Protein AF-A0A960VC31-F1 (afdb_monomer_lite)

Structure (mmCIF, N/CA/C/O backbone):
data_AF-A0A960VC31-F1
#
_entry.id   AF-A0A960VC31-F1
#
loop_
_atom_site.group_PDB
_atom_site.id
_atom_site.type_symbol
_atom_site.label_atom_id
_atom_site.label_alt_id
_atom_site.label_comp_id
_atom_site.label_asym_id
_atom_site.label_entity_id
_atom_site.label_seq_id
_atom_site.pdbx_PDB_ins_code
_atom_site.Cartn_x
_atom_site.Cartn_y
_atom_site.Cartn_z
_atom_site.occupancy
_atom_site.B_iso_or_equiv
_atom_site.auth_seq_id
_atom_site.auth_comp_id
_atom_site.auth_asym_id
_atom_site.auth_atom_id
_atom_site.pdbx_PDB_model_num
ATOM 1 N N . MET A 1 1 ? 16.707 20.934 51.786 1.00 59.00 1 MET A N 1
ATOM 2 C CA . MET A 1 1 ? 17.724 19.991 51.258 1.00 59.00 1 MET A CA 1
ATOM 3 C C . MET A 1 1 ? 17.454 19.538 49.821 1.00 59.00 1 MET A C 1
ATOM 5 O O . MET A 1 1 ? 18.408 19.481 49.061 1.00 59.00 1 MET A O 1
ATOM 9 N N . PHE A 1 2 ? 16.202 19.302 49.407 1.00 57.94 2 PHE A N 1
ATOM 10 C CA . PHE A 1 2 ? 15.861 18.830 48.051 1.00 57.94 2 PHE A CA 1
ATOM 11 C C . PHE A 1 2 ? 16.338 19.724 46.888 1.00 57.94 2 PHE A C 1
ATOM 13 O O . PHE A 1 2 ? 16.853 19.214 45.899 1.00 57.94 2 PHE A O 1
ATOM 20 N N . TYR A 1 3 ? 16.276 21.052 47.024 1.00 59.53 3 TYR A N 1
ATOM 21 C CA . TYR A 1 3 ? 16.686 21.970 45.950 1.00 59.53 3 TYR A CA 1
ATOM 22 C C . TYR A 1 3 ? 18.188 21.931 45.615 1.00 59.53 3 TYR A C 1
ATOM 24 O O . TYR A 1 3 ? 18.562 22.156 44.468 1.00 59.53 3 TYR A O 1
ATOM 32 N N . LYS A 1 4 ? 19.059 21.574 46.572 1.00 58.88 4 LYS A N 1
ATOM 33 C CA . LYS A 1 4 ? 20.505 21.425 46.314 1.00 58.88 4 LYS A CA 1
ATOM 34 C C . LYS A 1 4 ? 20.844 20.142 45.545 1.00 58.88 4 LYS A C 1
ATOM 36 O O . LYS A 1 4 ? 21.873 20.102 44.877 1.00 58.88 4 LYS A O 1
ATOM 41 N N . LEU A 1 5 ? 19.996 19.114 45.626 1.00 62.75 5 LEU A N 1
ATOM 42 C CA . LEU A 1 5 ? 20.196 17.847 44.920 1.00 62.75 5 LEU A CA 1
ATOM 43 C C . LEU A 1 5 ? 19.795 17.974 43.441 1.00 62.75 5 LEU A C 1
ATOM 45 O O . LEU A 1 5 ? 20.534 17.548 42.560 1.00 62.75 5 LEU A O 1
ATOM 49 N N . VAL A 1 6 ? 18.667 18.640 43.172 1.00 71.38 6 VAL A N 1
ATOM 50 C CA . VAL A 1 6 ? 18.166 18.864 41.804 1.00 71.38 6 VAL A CA 1
ATOM 51 C C . VAL A 1 6 ? 19.077 19.820 41.027 1.00 71.38 6 VAL A C 1
ATOM 53 O O . VAL A 1 6 ? 19.365 19.580 39.858 1.00 71.38 6 VAL A O 1
ATOM 56 N N . PHE A 1 7 ? 19.606 20.858 41.684 1.00 71.56 7 PHE A N 1
ATOM 57 C CA . PHE A 1 7 ? 20.502 21.817 41.032 1.00 71.56 7 PHE A CA 1
ATOM 58 C C . PHE A 1 7 ? 21.858 21.199 40.646 1.00 71.56 7 PHE A C 1
ATOM 60 O O . PHE A 1 7 ? 22.368 21.468 39.563 1.00 71.56 7 PHE A O 1
ATOM 67 N N . ASN A 1 8 ? 22.413 20.307 41.479 1.00 64.81 8 ASN A N 1
ATOM 68 C CA . ASN A 1 8 ? 23.651 19.591 41.145 1.00 64.81 8 ASN A CA 1
ATOM 69 C C . ASN A 1 8 ? 23.452 18.538 40.043 1.00 64.81 8 ASN A C 1
ATOM 71 O O . ASN A 1 8 ? 24.352 18.337 39.231 1.00 64.81 8 ASN A O 1
ATOM 75 N N . LEU A 1 9 ? 22.274 17.907 39.959 1.00 64.12 9 LEU A N 1
ATOM 76 C CA . LEU A 1 9 ? 21.970 16.945 38.895 1.00 64.12 9 LEU A CA 1
ATOM 77 C C . LEU A 1 9 ? 21.882 17.624 37.515 1.00 64.12 9 LEU A C 1
ATOM 79 O O . LEU A 1 9 ? 22.383 17.089 36.530 1.00 64.12 9 LEU A O 1
ATOM 83 N N . ILE A 1 10 ? 21.305 18.829 37.451 1.00 69.62 10 ILE A N 1
ATOM 84 C CA . ILE A 1 10 ? 21.196 19.605 36.204 1.00 69.62 10 ILE A CA 1
ATOM 85 C C . ILE A 1 10 ? 22.576 20.091 35.730 1.00 69.62 10 ILE A C 1
ATOM 87 O O . ILE A 1 10 ? 22.853 20.075 34.532 1.00 69.62 10 ILE A O 1
ATOM 91 N N . LEU A 1 11 ? 23.476 20.451 36.651 1.00 61.44 11 LEU A N 1
ATOM 92 C CA . LEU A 1 11 ? 24.816 20.936 36.300 1.00 61.44 11 LEU A CA 1
ATOM 93 C C . LEU A 1 11 ? 25.722 19.832 35.719 1.00 61.44 11 LEU A C 1
ATOM 95 O O . LEU A 1 11 ? 26.528 20.103 34.832 1.00 61.44 11 LEU A O 1
ATOM 99 N N . ILE A 1 12 ? 25.545 18.579 36.157 1.00 63.97 12 ILE A N 1
ATOM 100 C CA . ILE A 1 12 ? 26.278 17.414 35.629 1.00 63.97 12 ILE A CA 1
ATOM 101 C C . ILE A 1 12 ? 25.831 17.079 34.196 1.00 63.97 12 ILE A C 1
ATOM 103 O O . ILE A 1 12 ? 26.665 16.747 33.356 1.00 63.97 12 ILE A O 1
ATOM 107 N N . ILE A 1 13 ? 24.541 17.226 33.875 1.00 62.19 13 ILE A N 1
ATOM 108 C CA . ILE A 1 13 ? 24.014 16.943 32.527 1.00 62.19 13 ILE A CA 1
ATOM 109 C C . ILE A 1 13 ? 24.538 17.957 31.497 1.00 62.19 13 ILE A C 1
ATOM 111 O O . ILE A 1 13 ? 24.849 17.582 30.367 1.00 62.19 13 ILE A O 1
ATOM 115 N N . ILE A 1 14 ? 24.706 19.225 31.889 1.00 61.62 14 ILE A N 1
ATOM 116 C CA . ILE A 1 14 ? 25.230 20.273 30.998 1.00 61.62 14 ILE A CA 1
ATOM 117 C C . ILE A 1 14 ? 26.728 20.064 30.709 1.00 61.62 14 ILE A C 1
ATOM 119 O O . ILE A 1 14 ? 27.177 20.332 29.596 1.00 61.62 14 ILE A O 1
ATOM 123 N N . PHE A 1 15 ? 27.497 19.518 31.659 1.00 52.47 15 PHE A N 1
ATOM 124 C CA . PHE A 1 15 ? 28.931 19.263 31.467 1.00 52.47 15 PHE A CA 1
ATOM 125 C C . PHE A 1 15 ? 29.230 18.058 30.555 1.00 52.47 15 PHE A C 1
ATOM 127 O O . PHE A 1 15 ? 30.271 18.031 29.904 1.00 52.47 15 PHE A O 1
ATOM 134 N N . PHE A 1 16 ? 28.319 17.084 30.448 1.00 49.34 16 PHE A N 1
ATOM 135 C CA . PHE A 1 16 ? 28.496 15.930 29.553 1.00 49.34 16 PHE A CA 1
ATOM 136 C C . PHE A 1 16 ? 28.174 16.228 28.079 1.00 49.34 16 PHE A C 1
ATOM 138 O O . PHE A 1 16 ? 28.641 15.506 27.200 1.00 49.34 16 PHE A O 1
ATOM 145 N N . PHE A 1 17 ? 27.427 17.296 27.779 1.00 47.72 17 PHE A N 1
ATOM 146 C CA . PHE A 1 17 ? 27.007 17.607 26.406 1.00 47.72 17 PHE A CA 1
ATOM 147 C C . PHE A 1 17 ? 28.029 18.412 25.583 1.00 47.72 17 PHE A C 1
ATOM 149 O O . PHE A 1 17 ? 27.858 18.550 24.375 1.00 47.72 17 PHE A O 1
ATOM 156 N N . SER A 1 18 ? 29.109 18.915 26.189 1.00 44.66 18 SER A N 1
ATOM 157 C CA . SER A 1 18 ? 30.114 19.734 25.491 1.00 44.66 18 SER A CA 1
ATOM 158 C C . SER A 1 18 ? 31.348 18.964 24.994 1.00 44.66 18 SER A C 1
ATOM 160 O O . SER A 1 18 ? 32.197 19.562 24.340 1.00 44.66 18 SER A O 1
ATOM 162 N N . SER A 1 19 ? 31.459 17.652 25.249 1.00 49.66 19 SER A N 1
ATOM 163 C CA . SER A 1 19 ? 32.660 16.855 24.909 1.00 49.66 19 SER A CA 1
ATOM 164 C C . SER A 1 19 ? 32.514 15.895 23.718 1.00 49.66 19 SER A C 1
ATOM 166 O O . SER A 1 19 ? 33.387 15.060 23.504 1.00 49.66 19 SER A O 1
ATOM 168 N N . PHE A 1 20 ? 31.464 16.013 22.901 1.00 46.00 20 PHE A N 1
ATOM 169 C CA . PHE A 1 20 ? 31.309 15.199 21.683 1.00 46.00 20 PHE A CA 1
ATOM 170 C C . PHE A 1 20 ? 31.250 16.070 20.423 1.00 46.00 20 PHE A C 1
ATOM 172 O O . PHE A 1 20 ? 30.290 16.055 19.661 1.00 46.00 20 PHE A O 1
ATOM 179 N N . CYS A 1 21 ? 32.295 16.868 20.210 1.00 41.53 21 CYS A N 1
ATOM 180 C CA . CYS A 1 21 ? 32.560 17.479 18.914 1.00 41.53 21 CYS A CA 1
ATOM 181 C C . CYS A 1 21 ? 34.048 17.330 18.600 1.00 41.53 21 CYS A C 1
ATOM 183 O O . CYS A 1 21 ? 34.874 18.170 18.952 1.00 41.53 21 CYS A O 1
ATOM 185 N N . SER A 1 22 ? 34.400 16.204 17.988 1.00 39.56 22 SER A N 1
ATOM 186 C CA . SER A 1 22 ? 35.627 16.065 17.214 1.00 39.56 22 SER A CA 1
ATOM 187 C C . SER A 1 22 ? 35.543 14.855 16.300 1.00 39.56 22 SER A C 1
ATOM 189 O O . SER A 1 22 ? 35.143 13.773 16.714 1.00 39.56 22 SER A O 1
ATOM 191 N N . SER A 1 23 ? 36.049 15.076 15.090 1.00 39.75 23 SER A N 1
ATOM 192 C CA . SER A 1 23 ? 36.513 14.074 14.137 1.00 39.75 23 SER A CA 1
ATOM 193 C C . SER A 1 23 ? 35.450 13.382 13.285 1.00 39.75 23 SER A C 1
ATOM 195 O O . SER A 1 23 ? 34.906 12.345 13.648 1.00 39.75 23 SER A O 1
ATOM 197 N N . MET A 1 24 ? 35.285 13.875 12.054 1.00 39.78 24 MET A N 1
ATOM 198 C CA . MET A 1 24 ? 35.437 12.956 10.930 1.00 39.78 24 MET A CA 1
ATOM 199 C C . MET A 1 24 ? 35.974 13.658 9.681 1.00 39.78 24 MET A C 1
ATOM 201 O O . MET A 1 24 ? 35.522 14.732 9.289 1.00 39.78 24 MET A O 1
ATOM 205 N N . GLN A 1 25 ? 37.018 13.037 9.141 1.00 45.44 25 GLN A N 1
ATOM 206 C CA . GLN A 1 25 ? 37.902 13.499 8.083 1.00 45.44 25 GLN A CA 1
ATOM 207 C C . GLN A 1 25 ? 37.258 13.420 6.694 1.00 45.44 25 GLN A C 1
ATOM 209 O O . GLN A 1 25 ? 36.388 12.597 6.423 1.00 45.44 25 GLN A O 1
ATOM 214 N N . LYS A 1 26 ? 37.763 14.289 5.818 1.00 46.41 26 LYS A N 1
ATOM 215 C CA . LYS A 1 26 ? 37.471 14.414 4.392 1.00 46.41 26 LYS A CA 1
ATOM 216 C C . LYS A 1 26 ? 38.622 13.760 3.609 1.00 46.41 26 LYS A C 1
ATOM 218 O O . LYS A 1 26 ? 39.752 14.208 3.761 1.00 46.41 26 LYS A O 1
ATOM 223 N N . THR A 1 27 ? 38.324 12.740 2.806 1.00 38.94 27 THR A N 1
ATOM 224 C CA . THR A 1 27 ? 39.184 12.044 1.814 1.00 38.94 27 THR A CA 1
ATOM 225 C C . THR A 1 27 ? 38.233 11.192 0.957 1.00 38.94 27 THR A C 1
ATOM 227 O O . THR A 1 27 ? 37.344 10.578 1.538 1.00 38.94 27 THR A O 1
ATOM 230 N N . ASN A 1 28 ? 38.286 11.050 -0.364 1.00 40.34 28 ASN A N 1
ATOM 231 C CA . ASN A 1 28 ? 39.182 11.490 -1.428 1.00 40.34 28 ASN A CA 1
ATOM 232 C C . ASN A 1 28 ? 38.357 11.546 -2.726 1.00 40.34 28 ASN A C 1
ATOM 234 O O . ASN A 1 28 ? 37.310 10.904 -2.832 1.00 40.34 28 ASN A O 1
ATOM 238 N N . GLU A 1 29 ? 38.852 12.335 -3.668 1.00 45.47 29 GLU A N 1
ATOM 239 C CA . GLU A 1 29 ? 38.363 12.503 -5.032 1.00 45.47 29 GLU A CA 1
ATOM 240 C C . GLU A 1 29 ? 38.708 11.300 -5.931 1.00 45.47 29 GLU A C 1
ATOM 242 O O . GLU A 1 29 ? 39.666 10.573 -5.668 1.00 45.47 29 GLU A O 1
ATOM 247 N N . ASP A 1 30 ? 37.879 11.147 -6.967 1.00 50.16 30 ASP A N 1
ATOM 248 C CA . ASP A 1 30 ? 38.172 10.728 -8.343 1.00 50.16 30 ASP A CA 1
ATOM 249 C C . ASP A 1 30 ? 39.058 9.506 -8.612 1.00 50.16 30 ASP A C 1
ATOM 251 O O . ASP A 1 30 ? 40.272 9.626 -8.668 1.00 50.16 30 ASP A O 1
ATOM 255 N N . GLU A 1 31 ? 38.431 8.394 -9.024 1.00 42.03 31 GLU A N 1
ATOM 256 C CA . GLU A 1 31 ? 38.929 7.588 -10.151 1.00 42.03 31 GLU A CA 1
ATOM 257 C C . GLU A 1 31 ? 37.753 7.010 -10.967 1.00 42.03 31 GLU A C 1
ATOM 259 O O . GLU A 1 31 ? 36.949 6.208 -10.487 1.00 42.03 31 GLU A O 1
ATOM 264 N N . LEU A 1 32 ? 37.645 7.450 -12.224 1.00 50.09 32 LEU A N 1
ATOM 265 C CA . LEU A 1 32 ? 36.808 6.848 -13.265 1.00 50.09 32 LEU A CA 1
ATOM 266 C C . LEU A 1 32 ? 37.508 5.591 -13.809 1.00 50.09 32 LEU A C 1
ATOM 268 O O . LEU A 1 32 ? 38.698 5.666 -14.119 1.00 50.09 32 LEU A O 1
ATOM 272 N N . PRO A 1 33 ? 36.808 4.459 -14.006 1.00 61.56 33 PRO A N 1
ATOM 273 C CA . PRO A 1 33 ? 37.407 3.308 -14.663 1.00 61.56 33 PRO A CA 1
ATOM 274 C C . PRO A 1 33 ? 37.579 3.546 -16.179 1.00 61.56 33 PRO A C 1
ATOM 276 O O . PRO A 1 33 ? 36.731 4.194 -16.805 1.00 61.56 33 PRO A O 1
ATOM 279 N N . PRO A 1 34 ? 38.654 3.006 -16.781 1.00 46.28 34 PRO A N 1
ATOM 280 C CA . PRO A 1 34 ? 38.971 3.177 -18.193 1.00 46.28 34 PRO A CA 1
ATOM 281 C C . PRO A 1 34 ? 37.975 2.450 -19.105 1.00 46.28 34 PRO A C 1
ATOM 283 O O . PRO A 1 34 ? 37.520 1.339 -18.832 1.00 46.28 34 PRO A O 1
ATOM 286 N N . SER A 1 35 ? 37.666 3.109 -20.220 1.00 44.41 35 SER A N 1
ATOM 287 C CA . SER A 1 35 ? 36.895 2.612 -21.356 1.00 44.41 35 SER A CA 1
ATOM 288 C C . SER A 1 35 ? 37.497 1.325 -21.924 1.00 44.41 35 SER A C 1
ATOM 290 O O . SER A 1 35 ? 38.626 1.336 -22.409 1.00 44.41 35 SER A O 1
ATOM 292 N N . ALA A 1 36 ? 36.724 0.240 -21.889 1.00 44.03 36 ALA A N 1
ATOM 293 C CA . ALA A 1 36 ? 37.055 -1.014 -22.548 1.00 44.03 36 ALA A CA 1
ATOM 294 C C . ALA A 1 36 ? 36.850 -0.899 -24.069 1.00 44.03 36 ALA A C 1
ATOM 296 O O . ALA A 1 36 ? 35.772 -0.529 -24.542 1.00 44.03 36 ALA A O 1
ATOM 297 N N . GLU A 1 37 ? 37.907 -1.219 -24.809 1.00 44.16 37 GLU A N 1
ATOM 298 C CA . GLU A 1 37 ? 37.930 -1.412 -26.256 1.00 44.16 37 GLU A CA 1
ATOM 299 C C . GLU A 1 37 ? 37.096 -2.650 -26.629 1.00 44.16 37 GLU A C 1
ATOM 301 O O . GLU A 1 37 ? 37.211 -3.701 -26.001 1.00 44.16 37 GLU A O 1
ATOM 306 N N . ILE A 1 38 ? 36.233 -2.523 -27.641 1.00 41.84 38 ILE A N 1
ATOM 307 C CA . ILE A 1 38 ? 35.503 -3.652 -28.230 1.00 41.84 38 ILE A CA 1
ATOM 308 C C . ILE A 1 38 ? 36.264 -4.079 -29.483 1.00 41.84 38 ILE A C 1
ATOM 310 O O . ILE A 1 38 ? 36.274 -3.369 -30.492 1.00 41.84 38 ILE A O 1
ATOM 314 N N . GLU A 1 39 ? 36.895 -5.246 -29.396 1.00 41.12 39 GLU A N 1
ATOM 315 C CA . GLU A 1 39 ? 37.458 -5.965 -30.531 1.00 41.12 39 GLU A CA 1
ATOM 316 C C . GLU A 1 39 ? 36.343 -6.436 -31.476 1.00 41.12 39 GLU A C 1
ATOM 318 O O . GLU A 1 39 ? 35.277 -6.900 -31.064 1.00 41.12 39 GLU A O 1
ATOM 323 N N . LYS A 1 40 ? 36.600 -6.273 -32.775 1.00 40.59 40 LYS A N 1
ATOM 324 C CA . LYS A 1 40 ? 35.792 -6.808 -33.868 1.00 40.59 40 LYS A CA 1
ATOM 325 C C . LYS A 1 40 ? 36.079 -8.300 -34.001 1.00 40.59 40 LYS A C 1
ATOM 327 O O . LYS A 1 40 ? 37.207 -8.657 -34.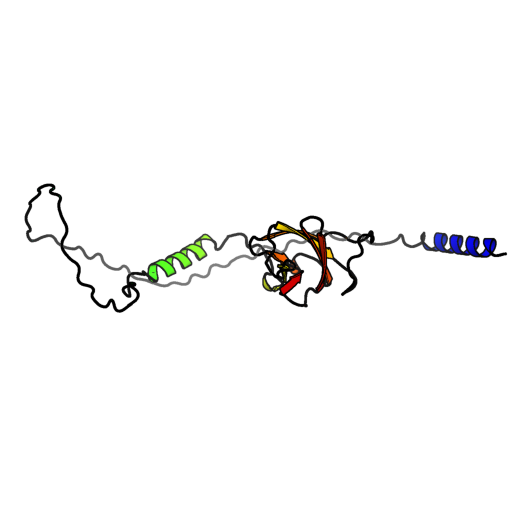325 1.00 40.59 40 LYS A O 1
ATOM 332 N N . GLU A 1 41 ? 35.050 -9.131 -33.898 1.00 40.62 41 GLU A N 1
ATOM 333 C CA . GLU A 1 41 ? 35.062 -10.450 -34.527 1.00 40.62 41 GLU A CA 1
ATOM 334 C C . GLU A 1 41 ? 34.020 -10.511 -35.644 1.00 40.62 41 GLU A C 1
ATOM 336 O O . GLU A 1 41 ? 32.829 -10.247 -35.461 1.00 40.62 41 GLU A O 1
ATOM 341 N N . GLU A 1 42 ? 34.528 -10.829 -36.830 1.00 36.81 42 GLU A N 1
ATOM 342 C CA . GLU A 1 42 ? 33.778 -11.184 -38.021 1.00 36.81 42 GLU A CA 1
ATOM 343 C C . GLU A 1 42 ? 33.300 -12.636 -37.900 1.00 36.81 42 GLU A C 1
ATOM 345 O O . GLU A 1 42 ? 34.078 -13.540 -37.604 1.00 36.81 42 GLU A O 1
ATOM 350 N N . GLY A 1 43 ? 32.018 -12.870 -38.173 1.00 31.05 43 GLY A N 1
ATOM 351 C CA . GLY A 1 43 ? 31.427 -14.203 -38.224 1.00 31.05 43 GLY A CA 1
ATOM 352 C C . GLY A 1 43 ? 30.378 -14.268 -39.324 1.00 31.05 43 GLY A C 1
ATOM 353 O O . GLY A 1 43 ? 29.264 -13.778 -39.169 1.00 31.05 43 GLY A O 1
ATOM 354 N N . ALA A 1 44 ? 30.777 -14.838 -40.457 1.00 36.28 44 ALA A N 1
ATOM 355 C CA . ALA A 1 44 ? 30.004 -14.978 -41.680 1.00 36.28 44 ALA A CA 1
ATOM 356 C C . ALA A 1 44 ? 28.846 -15.988 -41.569 1.00 36.28 44 ALA A C 1
ATOM 358 O O . ALA A 1 44 ? 29.012 -17.082 -41.038 1.00 36.28 44 ALA A O 1
ATOM 359 N N . SER A 1 45 ? 27.705 -15.643 -42.171 1.00 31.75 45 SER A N 1
ATOM 360 C CA . SER A 1 45 ? 26.710 -16.554 -42.765 1.00 31.75 45 SER A CA 1
ATOM 361 C C . SER A 1 45 ? 25.684 -15.654 -43.476 1.00 31.75 45 SER A C 1
ATOM 363 O O . SER A 1 45 ? 25.056 -14.825 -42.833 1.00 31.75 45 SER A O 1
ATOM 365 N N . GLY A 1 46 ? 25.546 -15.605 -44.800 1.00 31.83 46 GLY A N 1
ATOM 366 C CA . GLY A 1 46 ? 25.514 -16.724 -45.730 1.00 31.83 46 GLY A CA 1
ATOM 367 C C . GLY A 1 46 ? 24.061 -17.086 -46.047 1.00 31.83 46 GLY A C 1
ATOM 368 O O . GLY A 1 46 ? 23.645 -18.192 -45.730 1.00 31.83 46 GLY A O 1
ATOM 369 N N . ILE A 1 47 ? 23.278 -16.174 -46.643 1.00 37.50 47 ILE A N 1
ATOM 370 C CA . ILE A 1 47 ? 21.998 -16.530 -47.276 1.00 37.50 47 ILE A CA 1
ATOM 371 C C . ILE A 1 47 ? 21.933 -15.893 -48.663 1.00 37.50 47 ILE A C 1
ATOM 373 O O . ILE A 1 47 ? 21.980 -14.679 -48.833 1.00 37.50 47 ILE A O 1
ATOM 377 N N . SER A 1 48 ? 21.883 -16.809 -49.620 1.00 33.88 48 SER A N 1
ATOM 378 C CA . SER A 1 48 ? 21.822 -16.695 -51.066 1.00 33.88 48 SER A CA 1
ATOM 379 C C . SER A 1 48 ? 20.630 -15.899 -51.586 1.00 33.88 48 SER A C 1
ATOM 381 O O . SER A 1 48 ? 19.506 -16.051 -51.104 1.00 33.88 48 SER A O 1
ATOM 383 N N . ASP A 1 49 ? 20.901 -15.156 -52.655 1.00 34.47 49 ASP A N 1
ATOM 384 C CA . ASP A 1 49 ? 19.946 -14.466 -53.510 1.00 34.47 49 ASP A CA 1
ATOM 385 C C . ASP A 1 49 ? 18.870 -15.417 -54.060 1.00 34.47 49 ASP A C 1
ATOM 387 O O . ASP A 1 49 ? 19.134 -16.307 -54.870 1.00 34.47 49 ASP A O 1
ATOM 391 N N . GLY A 1 50 ? 17.635 -15.208 -53.606 1.00 33.22 50 GLY A N 1
ATOM 392 C CA . GLY A 1 50 ? 16.432 -15.860 -54.112 1.00 33.22 50 GLY A CA 1
ATOM 393 C C . GLY A 1 50 ? 15.827 -15.067 -55.265 1.00 33.22 50 GLY A C 1
ATOM 394 O O . GLY A 1 50 ? 15.000 -14.184 -55.063 1.00 33.22 50 GLY A O 1
ATOM 395 N N . GLU A 1 51 ? 16.313 -15.386 -56.457 1.00 31.03 51 GLU A N 1
ATOM 396 C CA . GLU A 1 51 ? 15.592 -15.533 -57.724 1.00 31.03 51 GLU A CA 1
ATOM 397 C C . GLU A 1 51 ? 14.205 -14.867 -57.862 1.00 31.03 51 GLU A C 1
ATOM 399 O O . GLU A 1 51 ? 13.179 -15.286 -57.325 1.00 31.03 51 GLU A O 1
ATOM 404 N N . SER A 1 52 ? 14.189 -13.845 -58.715 1.00 35.62 52 SER A N 1
ATOM 405 C CA . SER A 1 52 ? 13.021 -13.207 -59.308 1.00 35.62 52 SER A CA 1
ATOM 406 C C . SER A 1 52 ? 12.166 -14.191 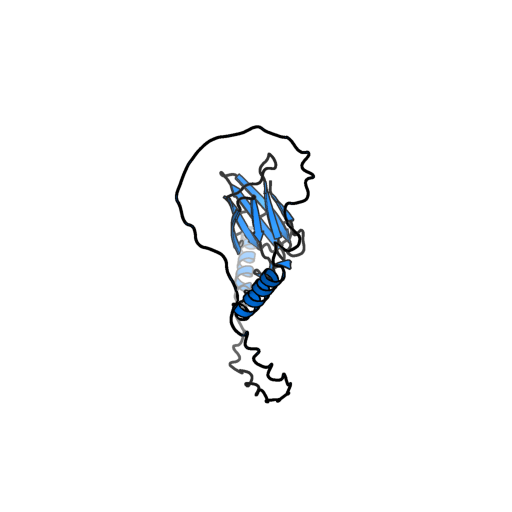-60.113 1.00 35.62 52 SER A C 1
ATOM 408 O O . SER A 1 52 ? 12.588 -14.646 -61.179 1.00 35.62 52 SER A O 1
ATOM 410 N N . ILE A 1 53 ? 10.923 -14.422 -59.684 1.00 35.31 53 ILE A N 1
ATOM 411 C CA . ILE A 1 53 ? 9.906 -15.086 -60.508 1.00 35.31 53 ILE A CA 1
ATOM 412 C C . ILE A 1 53 ? 8.865 -14.060 -60.955 1.00 35.31 53 ILE A C 1
ATOM 414 O O . ILE A 1 53 ? 8.093 -13.506 -60.177 1.00 35.31 53 ILE A O 1
ATOM 418 N N . ASN A 1 54 ? 8.896 -13.810 -62.256 1.00 35.44 54 ASN A N 1
ATOM 419 C CA . ASN A 1 54 ? 8.042 -12.926 -63.031 1.00 35.44 54 ASN A CA 1
ATOM 420 C C . ASN A 1 54 ? 6.715 -13.641 -63.378 1.00 35.44 54 ASN A C 1
ATOM 422 O O . ASN A 1 54 ? 6.769 -14.665 -64.067 1.00 35.44 54 ASN A O 1
ATOM 426 N N . PRO A 1 55 ? 5.521 -13.159 -62.978 1.00 37.50 55 PRO A N 1
ATOM 427 C CA . PRO A 1 55 ? 4.275 -13.750 -63.448 1.00 37.50 55 PRO A CA 1
ATOM 428 C C . PRO A 1 55 ? 3.857 -13.146 -64.798 1.00 37.50 55 PRO A C 1
ATOM 430 O O . PRO A 1 55 ? 3.467 -11.983 -64.917 1.00 37.50 55 PRO A O 1
ATOM 433 N N . LYS A 1 56 ? 3.919 -13.988 -65.836 1.00 32.03 56 LYS A N 1
ATOM 434 C CA . LYS A 1 56 ? 3.373 -13.738 -67.175 1.00 32.03 56 LYS A CA 1
ATOM 435 C C . LYS A 1 56 ? 1.859 -13.468 -67.147 1.00 32.03 56 LYS A C 1
ATOM 437 O O . LYS A 1 56 ? 1.074 -14.224 -66.590 1.00 32.03 56 LYS A O 1
ATOM 442 N N . LYS A 1 57 ? 1.509 -12.407 -67.876 1.00 31.73 57 LYS A N 1
ATOM 443 C CA . LYS A 1 57 ? 0.282 -12.079 -68.622 1.00 31.73 57 LYS A CA 1
ATOM 444 C C . LYS A 1 57 ? -0.785 -13.183 -68.835 1.00 31.73 57 LYS A C 1
ATOM 446 O O . LYS A 1 57 ? -0.530 -14.196 -69.473 1.00 31.73 57 LYS A O 1
ATOM 451 N N . SER A 1 58 ? -2.012 -12.799 -68.466 1.00 34.31 58 SER A N 1
ATOM 452 C CA . SER A 1 58 ? -3.254 -12.729 -69.271 1.00 34.31 58 SER A CA 1
ATOM 453 C C . SER A 1 58 ? -3.854 -13.963 -69.962 1.00 34.31 58 SER A C 1
ATOM 455 O O . SER A 1 58 ? -3.341 -14.447 -70.966 1.00 34.31 58 SER A O 1
ATOM 457 N N . SER A 1 59 ? -5.073 -14.294 -69.532 1.00 32.97 59 SER A N 1
ATOM 458 C CA . SER A 1 59 ? -6.323 -14.567 -70.289 1.00 32.97 59 SER A CA 1
ATOM 459 C C . SER A 1 59 ? -7.312 -15.139 -69.252 1.00 32.97 59 SER A C 1
ATOM 461 O O . SER A 1 59 ? -6.878 -15.789 -68.315 1.00 32.97 59 SER A O 1
ATOM 463 N N . GLU A 1 60 ? -8.622 -14.939 -69.206 1.00 32.16 60 GLU A N 1
ATOM 464 C CA . GLU A 1 60 ? -9.648 -14.274 -69.999 1.00 32.16 60 GLU A CA 1
ATOM 465 C C . GLU A 1 60 ? -10.833 -14.082 -69.007 1.00 32.16 60 GLU A C 1
ATOM 467 O O . GLU A 1 60 ? -11.146 -14.978 -68.229 1.00 32.16 60 GLU A O 1
ATOM 472 N N . LYS A 1 61 ? -11.456 -12.897 -68.970 1.00 31.62 61 LYS A N 1
ATOM 473 C CA . LYS A 1 61 ? -12.866 -12.661 -69.356 1.00 31.62 61 LYS A CA 1
ATOM 474 C C . LYS A 1 61 ? -13.938 -12.869 -68.264 1.00 31.62 61 LYS A C 1
ATOM 476 O O . LYS A 1 61 ? -14.392 -13.975 -68.011 1.00 31.62 61 LYS A O 1
ATOM 481 N N . LYS A 1 62 ? -14.427 -11.744 -67.729 1.00 32.66 62 LYS A N 1
ATOM 482 C CA . LYS A 1 62 ? -15.814 -11.443 -67.294 1.00 32.66 62 LYS A CA 1
ATOM 483 C C . LYS A 1 62 ? -15.849 -9.911 -67.162 1.00 32.66 62 LYS A C 1
ATOM 485 O O . LYS A 1 62 ? -15.079 -9.359 -66.395 1.00 32.66 62 LYS A O 1
ATOM 490 N N . GLY A 1 63 ? -16.490 -9.159 -68.051 1.00 30.38 63 GLY A N 1
ATOM 491 C CA . GLY A 1 63 ? -17.932 -9.163 -68.279 1.00 30.38 63 GLY A CA 1
ATOM 492 C C . GLY A 1 63 ? -18.529 -8.026 -67.445 1.00 30.38 63 GLY A C 1
ATOM 493 O O . GLY A 1 63 ? -18.885 -8.246 -66.296 1.00 30.38 63 GLY A O 1
ATOM 494 N N . TYR A 1 64 ? -18.543 -6.815 -68.008 1.00 34.78 64 TYR A N 1
ATOM 495 C CA . TYR A 1 64 ? -19.149 -5.610 -67.430 1.00 34.78 64 TYR A CA 1
ATOM 496 C C . TYR A 1 64 ? -20.665 -5.782 -67.266 1.00 34.78 64 TYR A C 1
ATOM 498 O O . TYR A 1 64 ? -21.326 -6.175 -68.229 1.00 34.78 64 TYR A O 1
ATOM 506 N N . LYS A 1 65 ? -21.217 -5.362 -66.121 1.00 36.38 65 LYS A N 1
ATOM 507 C CA . LYS A 1 65 ? -22.418 -4.514 -66.095 1.00 36.38 65 LYS A CA 1
ATOM 508 C C . LYS A 1 65 ? -22.585 -3.828 -64.736 1.00 36.38 65 LYS A C 1
ATOM 510 O O . LYS A 1 65 ? -22.664 -4.494 -63.709 1.00 36.38 65 LYS A O 1
ATOM 515 N N . SER A 1 66 ? -22.590 -2.500 -64.779 1.00 39.66 66 SER A N 1
ATOM 516 C CA . SER A 1 66 ? -23.241 -1.621 -63.813 1.00 39.66 66 SER A CA 1
ATOM 517 C C . SER A 1 66 ? -24.754 -1.850 -63.856 1.00 39.66 66 SER A C 1
ATOM 519 O O . SER A 1 66 ? -25.264 -2.314 -64.877 1.00 39.66 66 SER A O 1
ATOM 521 N N . ASP A 1 67 ? -25.451 -1.578 -62.757 1.00 36.41 67 ASP A N 1
ATOM 522 C CA . ASP A 1 67 ? -26.464 -0.516 -62.663 1.00 36.41 67 ASP A CA 1
ATOM 523 C C . ASP A 1 67 ? -27.041 -0.484 -61.231 1.00 36.41 67 ASP A C 1
ATOM 525 O O . ASP A 1 67 ? -26.862 -1.411 -60.440 1.00 36.41 67 ASP A O 1
ATOM 529 N N . GLU A 1 68 ? -27.613 0.668 -60.914 1.00 37.78 68 GLU A N 1
ATOM 530 C CA . GLU A 1 68 ? -27.909 1.267 -59.613 1.00 37.78 68 GLU A CA 1
ATOM 531 C C . GLU A 1 68 ? -29.077 0.636 -58.823 1.00 37.78 68 GLU A C 1
ATOM 533 O O . GLU A 1 68 ? -29.920 -0.075 -59.364 1.00 37.78 68 GLU A O 1
ATOM 538 N N . ASP A 1 69 ? -29.077 0.945 -57.520 1.00 43.56 69 ASP A N 1
ATOM 539 C CA . ASP A 1 69 ? -30.176 1.107 -56.552 1.00 43.56 69 ASP A CA 1
ATOM 540 C C . ASP A 1 69 ? -31.568 0.489 -56.805 1.00 43.56 69 ASP A C 1
ATOM 542 O O . ASP A 1 69 ? -32.310 0.885 -57.701 1.00 43.56 69 ASP A O 1
ATOM 546 N N . SER A 1 70 ? -32.023 -0.322 -55.837 1.00 38.97 70 SER A N 1
ATOM 547 C CA . SER A 1 70 ? -33.428 -0.333 -55.393 1.00 38.97 70 SER A CA 1
ATOM 548 C C . SER A 1 70 ? -33.586 -0.969 -54.003 1.00 38.97 70 SER A C 1
ATOM 550 O O . SER A 1 70 ? -33.208 -2.123 -53.789 1.00 38.97 70 SER A O 1
ATOM 552 N N . GLU A 1 71 ? -34.176 -0.220 -53.070 1.00 44.56 71 GLU A N 1
ATOM 553 C CA . GLU A 1 71 ? -34.669 -0.673 -51.763 1.00 44.56 71 GLU A CA 1
ATOM 554 C C . GLU A 1 71 ? -35.750 -1.769 -51.875 1.00 44.56 71 GLU A C 1
ATOM 556 O O . GLU A 1 71 ? -36.535 -1.771 -52.820 1.00 44.56 71 GLU A O 1
ATOM 561 N N . SER A 1 72 ? -35.858 -2.624 -50.842 1.00 38.66 72 SER A N 1
ATOM 562 C CA . SER A 1 72 ? -37.104 -2.901 -50.086 1.00 38.66 72 SER A CA 1
ATOM 563 C C . SER A 1 72 ? -37.262 -4.356 -49.595 1.00 38.66 72 SER A C 1
ATOM 565 O O . SER A 1 72 ? -37.290 -5.310 -50.365 1.00 38.66 72 SER A O 1
ATOM 567 N N . SER A 1 73 ? -37.549 -4.450 -48.288 1.00 40.09 73 SER A N 1
ATOM 568 C CA . SER A 1 73 ? -38.454 -5.386 -47.581 1.00 40.09 73 SER A CA 1
ATOM 569 C C . SER A 1 73 ? -38.117 -6.880 -47.386 1.00 40.09 73 SER A C 1
ATOM 571 O O . SER A 1 73 ? -38.300 -7.715 -48.261 1.00 40.09 73 SER A O 1
ATOM 573 N N . THR A 1 74 ? -37.769 -7.182 -46.127 1.00 42.44 74 THR A N 1
ATOM 574 C CA . THR A 1 74 ? -38.413 -8.123 -45.177 1.00 42.44 74 THR A CA 1
ATOM 575 C C . THR A 1 74 ? -38.940 -9.484 -45.664 1.00 42.44 74 THR A C 1
ATOM 577 O O . THR A 1 74 ? -39.962 -9.549 -46.336 1.00 42.44 74 THR A O 1
ATOM 580 N N . SER A 1 75 ? -38.390 -10.583 -45.121 1.00 39.03 75 SER A N 1
ATOM 581 C CA . SER A 1 75 ? -39.135 -11.844 -44.952 1.00 39.03 75 SER A CA 1
ATOM 582 C C . SER A 1 75 ? -38.568 -12.734 -43.837 1.00 39.03 75 SER A C 1
ATOM 584 O O . SER A 1 75 ? -37.433 -13.185 -43.921 1.00 39.03 75 SER A O 1
ATOM 586 N N . SER A 1 76 ? -39.421 -12.974 -42.832 1.00 40.81 76 SER A N 1
ATOM 587 C CA . SER A 1 76 ? -39.656 -14.218 -42.067 1.00 40.81 76 SER A CA 1
ATOM 588 C C . SER A 1 76 ? -38.486 -15.015 -41.474 1.00 40.81 76 SER A C 1
ATOM 590 O O . SER A 1 76 ? -37.609 -15.510 -42.171 1.00 40.81 76 SER A O 1
ATOM 592 N N . GLY A 1 77 ? -38.577 -15.231 -40.159 1.00 44.84 77 GLY A N 1
ATOM 593 C CA . GLY A 1 77 ? -37.605 -15.955 -39.357 1.00 44.84 77 GLY A CA 1
ATOM 594 C C . GLY A 1 77 ? -37.528 -17.460 -39.596 1.00 44.84 77 GLY A C 1
ATOM 595 O O . GLY A 1 77 ? -38.496 -18.112 -39.974 1.00 44.84 77 GLY A O 1
ATOM 596 N N . GLU A 1 78 ? -36.368 -17.995 -39.228 1.00 39.66 78 GLU A N 1
ATOM 597 C CA . GLU A 1 78 ? -36.166 -19.400 -38.906 1.00 39.66 78 GLU A CA 1
ATOM 598 C C . GLU A 1 78 ? -35.128 -19.461 -37.774 1.00 39.66 78 GLU A C 1
ATOM 600 O O . GLU A 1 78 ? -33.986 -19.021 -37.914 1.00 39.66 78 GLU A O 1
ATOM 605 N N . TYR A 1 79 ? -35.566 -19.902 -36.593 1.00 47.38 79 TYR A N 1
ATOM 606 C CA . TYR A 1 79 ? -34.734 -20.016 -35.397 1.00 47.38 79 TYR A CA 1
ATOM 607 C C . TYR A 1 79 ? -33.965 -21.338 -35.487 1.00 47.38 79 TYR A C 1
ATOM 609 O O . TYR A 1 79 ? -34.470 -22.391 -35.104 1.00 47.38 79 TYR A O 1
ATOM 617 N N . SER A 1 80 ? -32.760 -21.293 -36.051 1.00 54.56 80 SER A N 1
ATOM 618 C CA . SER A 1 80 ? -31.840 -22.435 -36.059 1.00 54.56 80 SER A CA 1
ATOM 619 C C . SER A 1 80 ? -31.117 -22.520 -34.705 1.00 54.56 80 SER A C 1
ATOM 621 O O . SER A 1 80 ? -30.773 -21.473 -34.143 1.00 54.56 80 SER A O 1
ATOM 623 N N . PRO A 1 81 ? -30.888 -23.718 -34.131 1.00 51.31 81 PRO A N 1
ATOM 624 C CA . PRO A 1 81 ? -30.183 -23.851 -32.868 1.00 51.31 81 PRO A CA 1
ATOM 625 C C . PRO A 1 81 ? -28.718 -23.506 -33.124 1.00 51.31 81 PRO A C 1
ATOM 627 O O . PRO A 1 81 ? -27.941 -24.315 -33.629 1.00 51.31 81 PRO A O 1
ATOM 630 N N . ASN A 1 82 ? -28.344 -22.267 -32.820 1.00 50.78 82 ASN A N 1
ATOM 631 C CA . ASN A 1 82 ? -26.968 -21.829 -32.953 1.00 50.78 82 ASN A CA 1
ATOM 632 C C . ASN A 1 82 ? -26.145 -22.553 -31.889 1.00 50.78 82 ASN A C 1
ATOM 634 O O . ASN A 1 82 ? -26.095 -22.142 -30.731 1.00 50.78 82 ASN A O 1
ATOM 638 N N . ASN A 1 83 ? -25.497 -23.644 -32.300 1.00 55.66 83 ASN A N 1
ATOM 639 C CA . ASN A 1 83 ? -24.296 -24.139 -31.653 1.00 55.66 83 ASN A CA 1
ATOM 640 C C . ASN A 1 83 ? -23.395 -22.928 -31.405 1.00 55.66 83 ASN A C 1
ATOM 642 O O . ASN A 1 83 ? -22.914 -22.308 -32.354 1.00 55.66 83 ASN A O 1
ATOM 646 N N . SER A 1 84 ? -23.185 -22.585 -30.138 1.00 57.91 84 SER A N 1
ATOM 647 C CA . SER A 1 84 ? -22.304 -21.505 -29.696 1.00 57.91 84 SER A CA 1
ATOM 648 C C . SER A 1 84 ? -20.834 -21.877 -29.924 1.00 57.91 84 SER A C 1
ATOM 650 O O . SER A 1 84 ? -20.020 -21.837 -29.004 1.00 57.91 84 SER A O 1
ATOM 652 N N . SER A 1 85 ? -20.469 -22.281 -31.143 1.00 58.78 85 SER A N 1
ATOM 653 C CA . SER A 1 85 ? -19.082 -22.245 -31.575 1.00 58.78 85 SER A CA 1
ATOM 654 C C . SER A 1 85 ? -18.692 -20.777 -31.575 1.00 58.78 85 SER A C 1
ATOM 656 O O . SER A 1 85 ? -19.270 -19.991 -32.327 1.00 58.78 85 SER A O 1
ATOM 658 N N . SER A 1 86 ? -17.766 -20.410 -30.688 1.00 64.38 86 SER A N 1
ATOM 659 C CA . SER A 1 86 ? -17.089 -19.116 -30.706 1.00 64.38 86 SER A CA 1
ATOM 660 C C . SER A 1 86 ? -16.874 -18.702 -32.163 1.00 64.38 86 SER A C 1
ATOM 662 O O . SER A 1 86 ? -16.221 -19.429 -32.908 1.00 64.38 86 SER A O 1
ATOM 664 N N . GLY A 1 87 ? -17.467 -17.583 -32.597 1.00 61.12 87 GLY A N 1
ATOM 665 C CA . GLY A 1 87 ? -17.422 -17.099 -33.988 1.00 61.12 87 GLY A CA 1
ATOM 666 C C . GLY A 1 87 ? -16.015 -16.737 -34.484 1.00 61.12 87 GLY A C 1
ATOM 667 O O . GLY A 1 87 ? -15.852 -16.127 -35.537 1.00 61.12 87 GLY A O 1
ATOM 668 N N . LEU A 1 88 ? -14.987 -17.103 -33.724 1.00 61.50 88 LEU A N 1
ATOM 669 C CA . LEU A 1 88 ? -13.591 -17.027 -34.084 1.00 61.50 88 LEU A CA 1
ATOM 670 C C . LEU A 1 88 ? -13.259 -18.235 -34.963 1.00 61.50 88 LEU A C 1
ATOM 672 O O . LEU A 1 88 ? -12.927 -19.319 -34.488 1.00 61.50 88 LEU A O 1
ATOM 676 N N . LYS A 1 89 ? -13.349 -18.034 -36.279 1.00 65.25 89 LYS A N 1
ATOM 677 C CA . LYS A 1 89 ? -12.719 -18.919 -37.264 1.00 65.25 89 LYS A CA 1
ATOM 678 C C . LYS A 1 89 ? -11.243 -19.064 -36.867 1.00 65.25 89 LYS A C 1
ATOM 680 O O . LYS A 1 89 ? -10.554 -18.050 -36.760 1.00 65.25 89 LYS A O 1
ATOM 685 N N . ALA A 1 90 ? -10.767 -20.285 -36.627 1.00 62.78 90 ALA A N 1
ATOM 686 C CA . ALA A 1 90 ? -9.347 -20.549 -36.396 1.00 62.78 90 ALA A CA 1
ATOM 687 C C . ALA A 1 90 ? -8.563 -20.026 -37.617 1.00 62.78 90 ALA A C 1
ATOM 689 O O . ALA A 1 90 ? -8.705 -20.565 -38.712 1.00 62.78 90 ALA A O 1
ATOM 690 N N . GLY A 1 91 ? -7.860 -18.900 -37.459 1.00 60.59 91 GLY A N 1
ATOM 691 C CA . GLY A 1 91 ? -7.224 -18.146 -38.550 1.00 60.59 91 GLY A CA 1
ATOM 692 C C . GLY A 1 91 ? -7.725 -16.708 -38.766 1.00 60.59 91 GLY A C 1
ATOM 693 O O . GLY A 1 91 ? -7.189 -16.021 -39.628 1.00 60.59 91 GLY A O 1
ATOM 694 N N . TYR A 1 92 ? -8.729 -16.222 -38.020 1.00 63.88 92 TYR A N 1
ATOM 695 C CA . TYR A 1 92 ? -9.129 -14.801 -38.048 1.00 63.88 92 TYR A CA 1
ATOM 696 C C . TYR A 1 92 ? -8.232 -13.916 -37.161 1.00 63.88 92 TYR A C 1
ATOM 698 O O . TYR A 1 92 ? -8.044 -12.735 -37.444 1.00 63.88 92 TYR A O 1
ATOM 706 N N . ALA A 1 93 ? -7.650 -14.492 -36.104 1.00 65.31 93 ALA A N 1
ATOM 707 C CA . ALA A 1 93 ? -6.533 -13.895 -35.385 1.00 65.31 93 ALA A CA 1
ATOM 708 C C . ALA A 1 93 ? -5.244 -14.291 -36.115 1.00 65.31 93 ALA A C 1
ATOM 710 O O . ALA A 1 93 ? -4.883 -15.464 -36.169 1.00 65.31 93 ALA A O 1
ATOM 711 N N . ASP A 1 94 ? -4.597 -13.319 -36.750 1.00 77.88 94 ASP A N 1
ATOM 712 C CA . ASP A 1 94 ? -3.262 -13.506 -37.306 1.00 77.88 94 ASP A CA 1
ATOM 713 C C . ASP A 1 94 ? -2.259 -13.490 -36.143 1.00 77.88 94 ASP A C 1
ATOM 715 O O . ASP A 1 94 ? -1.729 -12.443 -35.759 1.00 77.88 94 ASP A O 1
ATOM 719 N N . ASP A 1 95 ? -2.057 -14.656 -35.531 1.00 77.12 95 ASP A N 1
ATOM 720 C CA . ASP A 1 95 ? -1.157 -14.828 -34.387 1.00 77.12 95 ASP A CA 1
ATOM 721 C C . ASP A 1 95 ? 0.283 -14.410 -34.737 1.00 77.12 95 ASP A C 1
ATOM 723 O O . ASP A 1 95 ? 0.993 -13.849 -33.898 1.00 77.12 95 ASP A O 1
ATOM 727 N N . ASN A 1 96 ? 0.691 -14.574 -36.004 1.00 80.44 96 ASN A N 1
ATOM 728 C CA . ASN A 1 96 ? 1.992 -14.108 -36.487 1.00 80.44 96 ASN A CA 1
ATOM 729 C C . ASN A 1 96 ? 2.080 -12.584 -36.423 1.00 80.44 96 ASN A C 1
ATOM 731 O O . ASN A 1 96 ? 3.095 -12.029 -36.002 1.00 80.44 96 ASN A O 1
ATOM 735 N N . LYS A 1 97 ? 1.007 -11.881 -36.789 1.00 86.06 97 LYS A N 1
ATOM 736 C CA . LYS A 1 97 ? 0.943 -10.423 -36.677 1.00 86.06 97 LYS A CA 1
ATOM 737 C C . LYS A 1 97 ? 1.005 -9.957 -35.222 1.00 86.06 97 LYS A C 1
ATOM 739 O O . LYS A 1 97 ? 1.717 -8.994 -34.939 1.00 86.06 97 LYS A O 1
ATOM 744 N N . GLN A 1 98 ? 0.326 -10.633 -34.293 1.00 85.19 98 GLN A N 1
ATOM 745 C CA . GLN A 1 98 ? 0.410 -10.300 -32.864 1.00 85.19 98 GLN A CA 1
ATOM 746 C C . GLN A 1 98 ? 1.818 -10.536 -32.300 1.00 85.19 98 GLN A C 1
ATOM 748 O O . GLN A 1 98 ? 2.345 -9.676 -31.587 1.00 85.19 98 GLN A O 1
ATOM 753 N N . PHE A 1 99 ? 2.450 -11.653 -32.660 1.00 87.50 99 PHE A N 1
ATOM 754 C CA . PHE A 1 99 ? 3.835 -11.938 -32.289 1.00 87.50 99 PHE A CA 1
ATOM 755 C C . PHE A 1 99 ? 4.799 -10.882 -32.849 1.00 87.50 99 PHE A C 1
ATOM 757 O O . PHE A 1 99 ? 5.604 -10.320 -32.107 1.00 87.50 99 PHE A O 1
ATOM 764 N N . ASN A 1 100 ? 4.653 -10.519 -34.125 1.00 90.31 100 ASN A N 1
ATOM 765 C CA . ASN A 1 100 ? 5.470 -9.482 -34.755 1.00 90.31 100 ASN A CA 1
ATOM 766 C C . ASN A 1 100 ? 5.270 -8.105 -34.103 1.00 90.31 100 ASN A C 1
ATOM 768 O O . ASN A 1 100 ? 6.235 -7.359 -33.941 1.00 90.31 100 ASN A O 1
ATOM 772 N N . TYR A 1 101 ? 4.053 -7.762 -33.662 1.00 92.94 101 TYR A N 1
ATOM 773 C CA . TYR A 1 101 ? 3.833 -6.543 -32.876 1.00 92.94 101 TYR A CA 1
ATOM 774 C C . TYR A 1 101 ? 4.603 -6.551 -31.558 1.00 92.94 101 TYR A C 1
ATOM 776 O O . TYR A 1 101 ? 5.163 -5.521 -31.180 1.00 92.94 101 TYR A O 1
ATOM 784 N N . PHE A 1 102 ? 4.658 -7.693 -30.874 1.00 90.31 102 PHE A N 1
ATOM 785 C CA . PHE A 1 102 ? 5.430 -7.827 -29.645 1.00 90.31 102 PHE A CA 1
ATOM 786 C C . PHE A 1 102 ? 6.936 -7.679 -29.896 1.00 90.31 102 PHE A C 1
ATOM 788 O O . PHE A 1 102 ? 7.586 -6.898 -29.203 1.00 90.31 102 PHE A O 1
ATOM 795 N N . ILE A 1 103 ? 7.485 -8.342 -30.919 1.00 95.38 103 ILE A N 1
ATOM 796 C CA . ILE A 1 103 ? 8.907 -8.206 -31.278 1.00 95.38 103 ILE A CA 1
ATOM 797 C C . ILE A 1 103 ? 9.253 -6.754 -31.630 1.00 95.38 103 ILE A C 1
ATOM 799 O O . ILE A 1 103 ? 10.207 -6.202 -31.081 1.00 95.38 103 ILE A O 1
ATOM 803 N N . ASN A 1 104 ? 8.429 -6.095 -32.449 1.00 95.25 104 ASN A N 1
ATOM 804 C CA . ASN A 1 104 ? 8.620 -4.686 -32.801 1.00 95.25 104 ASN A CA 1
ATOM 805 C C . ASN A 1 104 ? 8.539 -3.764 -31.577 1.00 95.25 104 ASN A C 1
ATOM 807 O O . ASN A 1 104 ? 9.268 -2.777 -31.490 1.00 95.25 104 ASN A O 1
ATOM 811 N N . PHE A 1 105 ? 7.656 -4.066 -30.620 1.00 94.06 105 PHE A N 1
ATOM 812 C CA . PHE A 1 105 ? 7.590 -3.344 -29.353 1.00 94.06 105 PHE A CA 1
ATOM 813 C C . PHE A 1 105 ? 8.894 -3.506 -28.562 1.00 94.06 105 PHE A C 1
ATOM 815 O O . PHE A 1 105 ? 9.478 -2.503 -28.150 1.00 94.06 105 PHE A O 1
ATOM 822 N N . LEU A 1 106 ? 9.382 -4.738 -28.388 1.00 93.56 106 LEU A N 1
ATOM 823 C CA . LEU A 1 106 ? 10.639 -4.987 -27.682 1.00 93.56 106 LEU A CA 1
ATOM 824 C C . LEU A 1 106 ? 11.808 -4.254 -28.344 1.00 93.56 106 LEU A C 1
ATOM 826 O O . LEU A 1 106 ? 12.584 -3.596 -27.655 1.00 93.56 106 LEU A O 1
ATOM 830 N N . GLU A 1 107 ? 11.906 -4.304 -29.672 1.00 93.75 107 GLU A N 1
ATOM 831 C CA . GLU A 1 107 ? 12.960 -3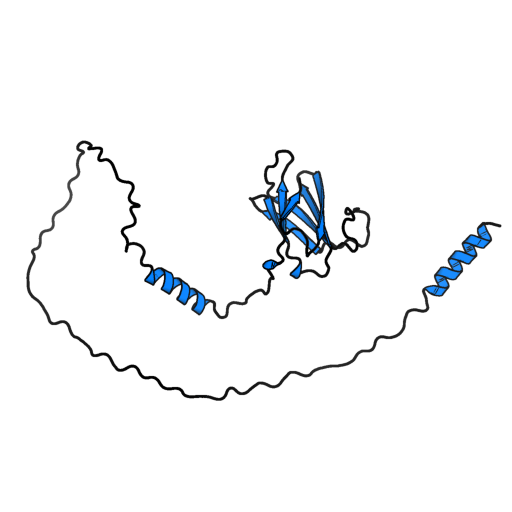.608 -30.405 1.00 93.75 107 GLU A CA 1
ATOM 832 C C . GLU A 1 107 ? 12.869 -2.087 -30.240 1.00 93.75 107 GLU A C 1
ATOM 834 O O . GLU A 1 107 ? 13.873 -1.433 -29.943 1.00 93.75 107 GLU A O 1
ATOM 839 N N . LYS A 1 108 ? 11.665 -1.523 -30.385 1.00 95.00 108 LYS A N 1
ATOM 840 C CA . LYS A 1 108 ? 11.421 -0.081 -30.270 1.00 95.00 108 LYS A CA 1
ATOM 841 C C . LYS A 1 108 ? 11.761 0.462 -28.882 1.00 95.00 108 LYS A C 1
ATOM 843 O O . LYS A 1 108 ? 12.224 1.596 -28.771 1.00 95.00 108 LYS A O 1
ATOM 848 N N . TYR A 1 109 ? 11.525 -0.323 -27.834 1.00 92.25 109 TYR A N 1
ATOM 849 C CA . TYR A 1 109 ? 11.682 0.116 -26.446 1.00 92.25 109 TYR A CA 1
ATOM 850 C C . TYR A 1 109 ? 12.905 -0.478 -25.736 1.00 92.25 109 TYR A C 1
ATOM 852 O O . TYR A 1 109 ? 13.067 -0.241 -24.542 1.00 92.25 109 TYR A O 1
ATOM 860 N N . LYS A 1 110 ? 13.818 -1.158 -26.445 1.00 89.31 110 LYS A N 1
ATOM 861 C CA . LYS A 1 110 ? 15.034 -1.749 -25.846 1.00 89.31 110 LYS A CA 1
ATOM 862 C C . LYS A 1 110 ? 15.961 -0.745 -25.147 1.00 89.31 110 LYS A C 1
ATOM 864 O O . LYS A 1 110 ? 16.739 -1.133 -24.286 1.00 89.31 110 LYS A O 1
ATOM 869 N N . PHE A 1 111 ? 15.873 0.538 -25.505 1.00 91.38 111 PHE A N 1
ATOM 870 C CA . PHE A 1 111 ? 16.634 1.635 -24.889 1.00 91.38 111 PHE A CA 1
ATOM 871 C C . PHE A 1 111 ? 15.777 2.540 -23.994 1.00 91.38 111 PHE A C 1
ATOM 873 O O . PHE A 1 111 ? 16.229 3.608 -23.577 1.00 91.38 111 PHE A O 1
ATOM 880 N N . ALA A 1 112 ? 14.522 2.165 -23.727 1.00 87.94 112 ALA A N 1
ATOM 881 C CA . ALA A 1 112 ? 13.679 2.932 -22.827 1.00 87.94 112 ALA A CA 1
ATOM 882 C C . ALA A 1 112 ? 14.312 2.953 -21.430 1.00 87.94 112 ALA A C 1
ATOM 884 O O . ALA A 1 112 ? 14.802 1.942 -20.930 1.00 87.94 112 ALA A O 1
ATOM 885 N N . LYS A 1 113 ? 14.298 4.120 -20.781 1.00 85.88 113 LYS A N 1
ATOM 886 C CA . LYS A 1 113 ? 14.795 4.249 -19.412 1.00 85.88 113 LYS A CA 1
ATOM 887 C C . LYS A 1 113 ? 13.924 3.398 -18.486 1.00 85.88 113 LYS A C 1
ATOM 889 O O . LYS A 1 113 ? 12.791 3.766 -18.185 1.00 85.88 113 LYS A O 1
ATOM 894 N N . HIS A 1 114 ? 14.467 2.282 -18.015 1.00 80.25 114 HIS A N 1
ATOM 895 C CA . HIS A 1 114 ? 13.835 1.480 -16.979 1.00 80.25 114 HIS A CA 1
ATOM 896 C C . HIS A 1 114 ? 14.008 2.179 -15.630 1.00 80.25 114 HIS A C 1
ATOM 898 O O . HIS A 1 114 ? 15.123 2.521 -15.235 1.00 80.25 114 HIS A O 1
ATOM 904 N N . LEU A 1 115 ? 12.903 2.407 -14.921 1.00 78.25 115 LEU A N 1
ATOM 905 C CA . LEU A 1 115 ? 12.965 2.789 -13.515 1.00 78.25 115 LEU A CA 1
ATOM 906 C C . LEU A 1 115 ? 13.211 1.511 -12.704 1.00 78.25 115 LEU A C 1
ATOM 908 O O . LEU A 1 115 ? 12.403 0.584 -12.812 1.00 78.25 115 LEU A O 1
ATOM 912 N N . PRO A 1 116 ? 14.299 1.420 -11.920 1.00 78.31 116 PRO A N 1
ATOM 913 C CA . PRO A 1 116 ? 14.594 0.246 -11.108 1.00 78.31 116 PRO A CA 1
ATOM 914 C C . PRO A 1 116 ? 13.701 0.234 -9.858 1.00 78.31 116 PRO A C 1
ATOM 916 O O . PRO A 1 116 ? 14.175 0.372 -8.735 1.00 78.31 116 PRO A O 1
ATOM 919 N N . LEU A 1 117 ? 12.389 0.098 -10.052 1.00 85.25 117 LEU A N 1
ATOM 920 C CA . LEU A 1 117 ? 11.442 -0.084 -8.961 1.00 85.25 117 LEU A CA 1
ATOM 921 C C . LEU A 1 117 ? 11.297 -1.577 -8.676 1.00 85.25 117 LEU A C 1
ATOM 923 O O . LEU A 1 117 ? 10.862 -2.347 -9.535 1.00 85.25 117 LEU A O 1
ATOM 927 N N . ASN A 1 118 ? 11.642 -1.998 -7.459 1.00 88.81 118 ASN A N 1
ATOM 928 C CA . ASN A 1 118 ? 11.485 -3.389 -7.055 1.00 88.81 118 ASN A CA 1
ATOM 929 C C . ASN A 1 118 ? 10.013 -3.691 -6.737 1.00 88.81 118 ASN A C 1
ATOM 931 O O . ASN A 1 118 ? 9.564 -3.646 -5.590 1.00 88.81 118 ASN A O 1
ATOM 935 N N . VAL A 1 119 ? 9.253 -4.034 -7.776 1.00 90.56 119 VAL A N 1
ATOM 936 C CA . VAL A 1 119 ? 7.823 -4.355 -7.663 1.00 90.56 119 VAL A CA 1
ATOM 937 C C . VAL A 1 119 ? 7.537 -5.591 -6.804 1.00 90.56 119 VAL A C 1
ATOM 939 O O . VAL A 1 119 ? 6.414 -5.744 -6.322 1.00 90.56 119 VAL A O 1
ATOM 942 N N . SER A 1 120 ? 8.535 -6.446 -6.563 1.00 91.44 120 SER A N 1
ATOM 943 C CA . SER A 1 120 ? 8.405 -7.633 -5.711 1.00 91.44 120 SER A CA 1
ATOM 944 C C . SER A 1 120 ? 8.215 -7.278 -4.235 1.00 91.44 120 SER A C 1
ATOM 946 O O . SER A 1 120 ? 7.645 -8.065 -3.481 1.00 91.44 120 SER A O 1
ATOM 948 N N . GLU A 1 121 ? 8.657 -6.092 -3.808 1.00 94.00 121 GLU A N 1
ATOM 949 C CA . GLU A 1 121 ? 8.481 -5.630 -2.427 1.00 94.00 121 GLU A CA 1
ATOM 950 C C . GLU A 1 121 ? 7.160 -4.895 -2.183 1.00 94.00 121 GLU A C 1
ATOM 952 O O . GLU A 1 121 ? 6.861 -4.549 -1.038 1.00 94.00 121 GLU A O 1
ATOM 957 N N . ARG A 1 122 ? 6.352 -4.690 -3.227 1.00 96.25 122 ARG A N 1
ATOM 958 C CA . ARG A 1 122 ? 5.100 -3.936 -3.166 1.00 96.25 122 ARG A CA 1
ATOM 959 C C . ARG A 1 122 ? 4.177 -4.435 -2.055 1.00 96.25 122 ARG A C 1
ATOM 961 O O . ARG A 1 122 ? 3.865 -5.624 -1.962 1.00 96.25 122 ARG A O 1
ATOM 968 N N . ILE A 1 123 ? 3.690 -3.493 -1.261 1.00 97.62 123 ILE A N 1
ATOM 969 C CA . ILE A 1 123 ? 2.664 -3.695 -0.244 1.00 97.62 123 ILE A CA 1
ATOM 970 C C . ILE A 1 123 ? 1.393 -2.993 -0.721 1.00 97.62 123 ILE A C 1
ATOM 972 O O . ILE A 1 123 ? 1.413 -1.815 -1.068 1.00 97.62 123 ILE A O 1
ATOM 976 N N . ILE A 1 124 ? 0.290 -3.734 -0.756 1.00 98.12 124 ILE A N 1
ATOM 977 C CA . ILE A 1 124 ? -1.033 -3.250 -1.141 1.00 98.12 124 ILE A CA 1
ATOM 978 C C . ILE A 1 124 ? -1.808 -2.940 0.135 1.00 98.12 124 ILE A C 1
ATOM 980 O O . ILE A 1 124 ? -2.079 -3.838 0.934 1.00 98.12 124 ILE A O 1
ATOM 984 N N . ILE A 1 125 ? -2.180 -1.679 0.315 1.00 98.19 125 ILE A N 1
ATOM 985 C CA . ILE A 1 125 ? -3.032 -1.229 1.413 1.00 98.19 125 ILE A CA 1
ATOM 986 C C . ILE A 1 125 ? -4.460 -1.129 0.879 1.00 98.19 125 ILE A C 1
ATOM 988 O O . ILE A 1 125 ? -4.770 -0.273 0.055 1.00 98.19 125 ILE A O 1
ATOM 992 N N . ASN A 1 126 ? -5.322 -2.025 1.340 1.00 98.19 126 ASN A N 1
ATOM 993 C CA . ASN A 1 126 ? -6.735 -2.092 1.006 1.00 98.19 126 ASN A CA 1
ATOM 994 C C . ASN A 1 126 ? -7.547 -1.314 2.032 1.00 98.19 126 ASN A C 1
ATOM 996 O O . ASN A 1 126 ? -7.675 -1.736 3.184 1.00 98.19 126 ASN A O 1
ATOM 1000 N N . VAL A 1 127 ? -8.127 -0.197 1.606 1.00 97.94 127 VAL A N 1
ATOM 1001 C CA . VAL A 1 127 ? -8.934 0.651 2.479 1.00 97.94 127 VAL A CA 1
ATOM 1002 C C . VAL A 1 127 ? -10.405 0.335 2.270 1.00 97.94 127 VAL A C 1
ATOM 1004 O O . VAL A 1 127 ? -10.931 0.467 1.163 1.00 97.94 127 VAL A O 1
ATOM 1007 N N . LYS A 1 128 ? -11.080 -0.062 3.345 1.00 96.81 128 LYS A N 1
ATOM 1008 C CA . LYS A 1 128 ? -12.501 -0.399 3.365 1.00 96.81 128 LYS A CA 1
ATOM 1009 C C . LYS A 1 128 ? -13.250 0.485 4.358 1.00 96.81 128 LYS A C 1
ATOM 1011 O O . LYS A 1 128 ? -12.665 1.035 5.282 1.00 96.81 128 LYS A O 1
ATOM 1016 N N . ASP A 1 129 ? -14.553 0.626 4.167 1.00 94.62 129 ASP A N 1
ATOM 1017 C CA . ASP A 1 129 ? -15.444 1.219 5.160 1.00 94.62 129 ASP A CA 1
ATOM 1018 C C . ASP A 1 129 ? -15.955 0.173 6.168 1.00 94.62 129 ASP A C 1
ATOM 1020 O O . ASP A 1 129 ? -15.646 -1.024 6.100 1.00 94.62 129 ASP A O 1
ATOM 1024 N N . SER A 1 130 ? -16.808 0.619 7.093 1.00 93.00 130 SER A N 1
ATOM 1025 C CA . SER A 1 130 ? -17.493 -0.254 8.052 1.00 93.00 130 SER A CA 1
ATOM 1026 C C . SER A 1 130 ? -18.407 -1.295 7.392 1.00 93.00 130 SER A C 1
ATOM 1028 O O . SER A 1 130 ? -18.694 -2.323 7.998 1.00 93.00 130 SER A O 1
ATOM 1030 N N . SER A 1 131 ? -18.847 -1.051 6.156 1.00 95.06 131 SER A N 1
ATOM 1031 C CA . SER A 1 131 ? -19.665 -1.963 5.346 1.00 95.06 131 SER A CA 1
ATOM 1032 C C . SER A 1 131 ? -18.813 -2.902 4.481 1.00 95.06 131 SER A C 1
ATOM 1034 O O . SER A 1 131 ? -19.354 -3.587 3.612 1.00 95.06 131 SER A O 1
ATOM 1036 N N . LYS A 1 132 ? -17.487 -2.927 4.690 1.00 95.50 132 LYS A N 1
ATOM 1037 C CA . LYS A 1 132 ? -16.499 -3.706 3.926 1.00 95.50 132 LYS A CA 1
ATOM 1038 C C . LYS A 1 132 ? -16.414 -3.346 2.437 1.00 95.50 132 LYS A C 1
ATOM 1040 O O . LYS A 1 132 ? -15.878 -4.129 1.653 1.00 95.50 132 LYS A O 1
ATOM 1045 N N . LYS A 1 133 ? -16.873 -2.155 2.046 1.00 96.19 133 LYS A N 1
ATOM 1046 C CA . LYS A 1 133 ? -16.712 -1.618 0.689 1.00 96.19 133 LYS A CA 1
ATOM 1047 C C . LYS A 1 133 ? -15.404 -0.856 0.568 1.00 96.19 133 LYS A C 1
ATOM 1049 O O . LYS A 1 133 ? -15.029 -0.128 1.481 1.00 96.19 133 LYS A O 1
ATOM 1054 N N . PHE A 1 134 ? -14.741 -0.990 -0.572 1.00 97.25 134 PHE A N 1
ATOM 1055 C CA . PHE A 1 134 ? -13.507 -0.270 -0.856 1.00 97.25 134 PHE A CA 1
ATOM 1056 C C . PHE A 1 134 ? -13.718 1.247 -0.940 1.00 97.25 134 PHE A C 1
ATOM 1058 O O . PHE A 1 134 ? -14.727 1.727 -1.463 1.00 97.25 134 PHE A O 1
ATOM 1065 N N . LEU A 1 135 ? -12.754 2.007 -0.417 1.00 96.81 135 LEU A N 1
ATOM 1066 C CA . LEU A 1 135 ? -12.806 3.464 -0.342 1.00 96.81 135 LEU A CA 1
ATOM 1067 C C . LEU A 1 135 ? -11.764 4.105 -1.259 1.00 96.81 135 LEU A C 1
ATOM 1069 O O . LEU A 1 135 ? -10.595 4.199 -0.901 1.00 96.81 135 LEU A O 1
ATOM 1073 N N . ALA A 1 136 ? -12.213 4.641 -2.393 1.00 97.62 136 ALA A N 1
ATOM 1074 C CA . ALA A 1 136 ? -11.400 5.488 -3.270 1.00 97.62 136 ALA A CA 1
ATOM 1075 C C . ALA A 1 136 ? -11.133 6.879 -2.674 1.00 97.62 136 ALA A C 1
ATOM 1077 O O . ALA A 1 136 ? -11.919 7.344 -1.844 1.00 97.62 136 ALA A O 1
ATOM 1078 N N . ASN A 1 137 ? -10.096 7.589 -3.121 1.00 97.50 137 ASN A N 1
ATOM 1079 C CA . ASN A 1 137 ? -9.780 8.961 -2.696 1.00 97.50 137 ASN A CA 1
ATOM 1080 C C . ASN A 1 137 ? -9.657 9.144 -1.164 1.00 97.50 137 ASN A C 1
ATOM 1082 O O . ASN A 1 137 ? -9.984 10.204 -0.627 1.00 97.50 137 ASN A O 1
ATOM 1086 N N . ALA A 1 138 ? -9.255 8.105 -0.430 1.00 97.81 138 ALA A N 1
ATOM 1087 C CA . ALA A 1 138 ? -8.869 8.228 0.973 1.00 97.81 138 ALA A CA 1
ATOM 1088 C C . ALA A 1 138 ? -7.423 8.728 1.039 1.00 97.81 138 ALA A C 1
ATOM 1090 O O . ALA A 1 138 ? -6.579 8.214 0.312 1.00 97.81 138 ALA A O 1
ATOM 1091 N N . ASN A 1 139 ? -7.134 9.706 1.897 1.00 97.94 139 ASN A N 1
ATOM 1092 C CA . ASN A 1 139 ? -5.769 10.191 2.106 1.00 97.94 139 ASN A CA 1
ATOM 1093 C C . ASN A 1 139 ? -4.956 9.132 2.846 1.00 97.94 139 ASN A C 1
ATOM 1095 O O . ASN A 1 139 ? -5.395 8.653 3.893 1.00 97.94 139 ASN A O 1
ATOM 1099 N N . VAL A 1 140 ? -3.772 8.812 2.340 1.00 97.62 140 VAL A N 1
ATOM 1100 C CA . VAL A 1 140 ? -2.835 7.857 2.934 1.00 97.62 140 VAL A CA 1
ATOM 1101 C C . VAL A 1 140 ? -1.526 8.581 3.208 1.00 97.62 140 VAL A C 1
ATOM 1103 O O . VAL A 1 140 ? -0.943 9.169 2.304 1.00 97.62 140 VAL A O 1
ATOM 1106 N N . LYS A 1 141 ? -1.061 8.523 4.456 1.00 96.00 141 LYS A N 1
ATOM 1107 C CA . LYS A 1 141 ? 0.258 9.009 4.876 1.00 96.00 141 LYS A CA 1
ATOM 1108 C C . LYS A 1 141 ? 1.063 7.855 5.439 1.00 96.00 141 LYS A C 1
ATOM 1110 O O . LYS A 1 141 ? 0.597 7.183 6.361 1.00 96.00 141 LYS A O 1
ATOM 1115 N N . ILE A 1 142 ? 2.258 7.637 4.908 1.00 94.88 142 ILE A N 1
ATOM 1116 C CA . ILE A 1 142 ? 3.174 6.602 5.373 1.00 94.88 142 ILE A CA 1
ATOM 1117 C C . ILE A 1 142 ? 4.285 7.241 6.198 1.00 94.88 142 ILE A C 1
ATOM 1119 O O . ILE A 1 142 ? 4.907 8.226 5.803 1.00 94.88 142 ILE A O 1
ATOM 1123 N N . TYR A 1 143 ? 4.555 6.632 7.344 1.00 92.06 143 TYR A N 1
ATOM 1124 C CA . TYR A 1 143 ? 5.603 7.021 8.270 1.00 92.06 143 TYR A CA 1
ATOM 1125 C C . TYR A 1 143 ? 6.576 5.869 8.451 1.00 92.06 143 TYR A C 1
ATOM 1127 O O . TYR A 1 143 ? 6.177 4.704 8.550 1.00 92.06 143 TYR A O 1
ATOM 1135 N N . LYS A 1 144 ? 7.855 6.203 8.582 1.00 89.88 144 LYS A N 1
ATOM 1136 C CA . LYS A 1 144 ? 8.865 5.265 9.064 1.00 89.88 144 LYS A CA 1
ATOM 1137 C C . LYS A 1 144 ? 8.818 5.216 10.589 1.00 89.88 144 LYS A C 1
ATOM 1139 O O . LYS A 1 144 ? 8.883 6.256 11.237 1.00 89.88 144 LYS A O 1
ATOM 1144 N N . THR A 1 145 ? 8.761 4.018 11.167 1.00 81.50 145 THR A N 1
ATOM 1145 C CA . THR A 1 145 ? 8.846 3.828 12.625 1.00 81.50 145 THR A CA 1
ATOM 1146 C C . THR A 1 145 ? 10.131 3.092 13.003 1.00 81.50 145 THR A C 1
ATOM 1148 O O . THR A 1 145 ? 10.620 2.233 12.269 1.00 81.50 145 THR A O 1
ATOM 1151 N N . LYS A 1 146 ? 10.714 3.440 14.155 1.00 75.31 146 LYS A N 1
ATOM 1152 C CA . LYS A 1 146 ? 11.877 2.727 14.711 1.00 75.31 146 LYS A CA 1
ATO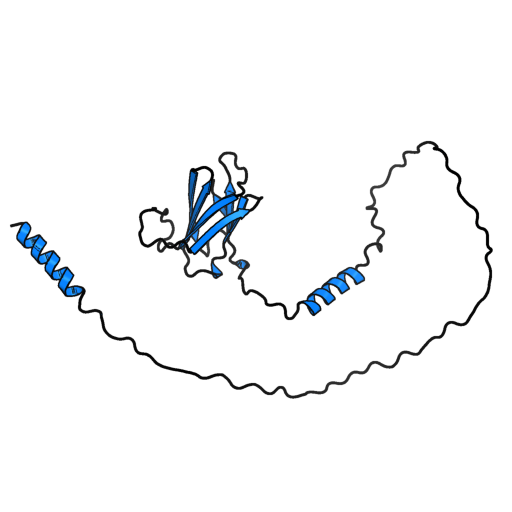M 1153 C C . LYS A 1 146 ? 11.461 1.401 15.350 1.00 75.31 146 LYS A C 1
ATOM 1155 O O . LYS A 1 146 ? 12.194 0.422 15.242 1.00 75.31 146 LYS A O 1
ATOM 1160 N N . THR A 1 147 ? 10.268 1.353 15.939 1.00 69.38 147 THR A N 1
ATOM 1161 C CA . THR A 1 147 ? 9.783 0.194 16.692 1.00 69.38 147 THR A CA 1
ATOM 1162 C C . THR A 1 147 ? 8.629 -0.478 15.947 1.00 69.38 147 THR A C 1
ATOM 1164 O O . THR A 1 147 ? 7.670 0.206 15.568 1.00 69.38 147 THR A O 1
ATOM 1167 N N . PRO A 1 148 ? 8.677 -1.803 15.728 1.00 63.88 148 PRO A N 1
ATOM 1168 C CA . PRO A 1 148 ? 7.536 -2.530 15.184 1.00 63.88 148 PRO A CA 1
ATOM 1169 C C . PRO A 1 148 ? 6.340 -2.433 16.143 1.00 63.88 148 PRO A C 1
ATOM 1171 O O . PRO A 1 148 ? 6.509 -2.453 17.360 1.00 63.88 148 PRO A O 1
ATOM 1174 N N . ASN A 1 149 ? 5.125 -2.352 15.593 1.00 63.50 149 ASN A N 1
ATOM 1175 C CA . ASN A 1 149 ? 3.850 -2.363 16.333 1.00 63.50 149 ASN A CA 1
ATOM 1176 C C . ASN A 1 149 ? 3.568 -1.158 17.246 1.00 63.50 149 ASN A C 1
ATOM 1178 O O . ASN A 1 149 ? 2.606 -1.187 18.015 1.00 63.50 149 ASN A O 1
ATOM 1182 N N . LEU A 1 150 ? 4.357 -0.086 17.168 1.00 59.97 150 LEU A N 1
ATOM 1183 C CA . LEU A 1 150 ? 4.024 1.148 17.870 1.00 59.97 150 LEU A CA 1
ATOM 1184 C C . LEU A 1 150 ? 2.958 1.891 17.062 1.00 59.97 150 LEU A C 1
ATOM 1186 O O . LEU A 1 150 ? 3.227 2.394 15.970 1.00 59.97 150 LEU A O 1
ATOM 1190 N N . LYS A 1 151 ? 1.729 1.922 17.596 1.00 59.50 151 LYS A N 1
ATOM 1191 C CA . LYS A 1 151 ? 0.645 2.737 17.045 1.00 59.50 151 LYS A CA 1
ATOM 1192 C C . LYS A 1 151 ? 1.150 4.172 16.982 1.00 59.50 151 LYS A C 1
ATOM 1194 O O . LYS A 1 151 ? 1.569 4.712 18.001 1.00 59.50 151 LYS A O 1
ATOM 1199 N N . PHE A 1 152 ? 1.135 4.756 15.788 1.00 58.19 152 PHE A N 1
ATOM 1200 C CA . PHE A 1 152 ? 1.565 6.129 15.575 1.00 58.19 152 PHE A CA 1
ATOM 1201 C C . PHE A 1 152 ? 0.858 7.066 16.564 1.00 58.19 152 PHE A C 1
ATOM 1203 O O . PHE A 1 152 ? -0.367 7.198 16.524 1.00 58.19 152 PHE A O 1
ATOM 1210 N N . ILE A 1 153 ? 1.622 7.686 17.464 1.00 56.31 153 ILE A N 1
ATOM 1211 C CA . ILE A 1 153 ? 1.140 8.760 18.330 1.00 56.31 153 ILE A CA 1
ATOM 1212 C C . ILE A 1 153 ? 1.550 10.054 17.639 1.00 56.31 153 ILE A C 1
ATOM 1214 O O . ILE A 1 153 ? 2.737 10.314 17.463 1.00 56.31 153 ILE A O 1
ATOM 1218 N N . SER A 1 154 ? 0.569 10.874 17.265 1.00 53.97 154 SER A N 1
ATOM 1219 C CA . SER A 1 154 ? 0.727 12.146 16.538 1.00 53.97 154 SER A CA 1
ATOM 1220 C C . SER A 1 154 ? 1.669 13.173 17.183 1.00 53.97 154 SER A C 1
ATOM 1222 O O . SER A 1 154 ? 1.911 14.219 16.594 1.00 53.97 154 SER A O 1
ATOM 1224 N N . ASN A 1 155 ? 2.178 12.896 18.384 1.00 54.81 155 ASN A N 1
ATOM 1225 C CA . ASN A 1 155 ? 2.972 13.809 19.201 1.00 54.81 155 ASN A CA 1
ATOM 1226 C C . ASN A 1 155 ? 4.470 13.466 19.194 1.00 54.81 155 ASN A C 1
ATOM 1228 O O . ASN A 1 155 ? 5.237 14.108 19.906 1.00 54.81 155 ASN A O 1
ATOM 1232 N N . ASP A 1 156 ? 4.893 12.441 18.447 1.00 56.62 156 ASP A N 1
ATOM 1233 C CA . ASP A 1 156 ? 6.310 12.102 18.345 1.00 56.62 156 ASP A CA 1
ATOM 1234 C C . ASP A 1 156 ? 6.989 13.027 17.326 1.00 56.62 156 ASP A C 1
ATOM 1236 O O . ASP A 1 156 ? 6.861 12.848 16.111 1.00 56.62 156 ASP A O 1
ATOM 1240 N N . SER A 1 157 ? 7.713 14.030 17.828 1.00 49.53 157 SER A N 1
ATOM 1241 C CA . SER A 1 157 ? 8.429 15.062 17.060 1.00 49.53 157 SER A CA 1
ATOM 1242 C C . SER A 1 157 ? 9.482 14.521 16.070 1.00 49.53 157 SER A C 1
ATOM 1244 O O . SER A 1 157 ? 10.139 15.308 15.395 1.00 49.53 157 SER A O 1
ATOM 1246 N N . GLN A 1 158 ? 9.667 13.197 15.974 1.00 55.53 158 GLN A N 1
ATOM 1247 C CA . GLN A 1 158 ? 10.581 12.520 15.039 1.00 55.53 158 GLN A CA 1
ATOM 1248 C C . GLN A 1 158 ? 9.880 11.804 13.873 1.00 55.53 158 GLN A C 1
ATOM 1250 O O . GLN A 1 158 ? 10.536 11.158 13.053 1.00 55.53 158 GLN A O 1
ATOM 1255 N N . SER A 1 159 ? 8.556 11.893 13.788 1.00 65.44 159 SER A N 1
ATOM 1256 C CA . SER A 1 159 ? 7.769 11.173 12.791 1.00 65.44 159 SER A CA 1
ATOM 1257 C C . SER A 1 159 ? 7.775 11.864 11.425 1.00 65.44 159 SER A C 1
ATOM 1259 O O . SER A 1 159 ? 6.906 12.680 11.122 1.00 65.44 159 SER A O 1
ATOM 1261 N N . HIS A 1 160 ? 8.752 11.531 10.583 1.00 79.44 160 HIS A N 1
ATOM 1262 C CA . HIS A 1 160 ? 8.823 12.024 9.207 1.00 79.44 160 HIS A CA 1
ATOM 1263 C C . HIS A 1 160 ? 7.892 11.222 8.282 1.00 79.44 160 HIS A C 1
ATOM 1265 O O . HIS A 1 160 ? 7.959 9.988 8.244 1.00 79.44 160 HIS A O 1
ATOM 1271 N N . ILE A 1 161 ? 7.027 11.928 7.545 1.00 89.62 161 ILE A N 1
ATOM 1272 C CA . ILE A 1 161 ? 6.238 11.348 6.450 1.00 89.62 161 ILE A CA 1
ATOM 1273 C C . ILE A 1 161 ? 7.215 10.991 5.336 1.00 89.62 161 ILE A C 1
ATOM 1275 O O . ILE A 1 161 ? 7.951 11.855 4.872 1.00 89.62 161 ILE A O 1
ATOM 1279 N N . ILE A 1 162 ? 7.220 9.727 4.927 1.00 93.88 162 ILE A N 1
ATOM 1280 C CA . ILE A 1 162 ? 8.062 9.251 3.822 1.00 93.88 162 ILE A CA 1
ATOM 1281 C C . ILE A 1 162 ? 7.298 9.211 2.500 1.00 93.88 162 ILE A C 1
ATOM 1283 O O . ILE A 1 162 ? 7.906 9.269 1.439 1.0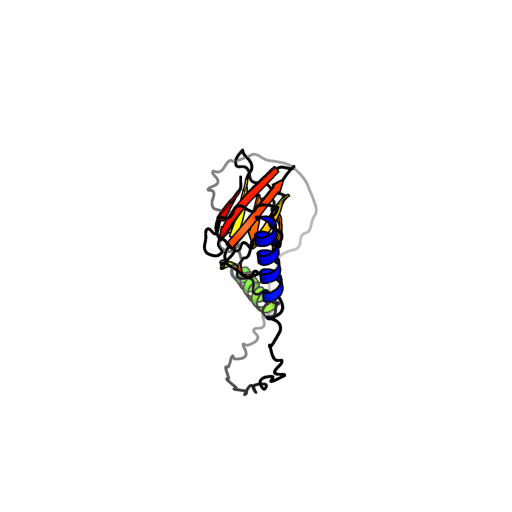0 93.88 162 ILE A O 1
ATOM 1287 N N . GLU A 1 163 ? 5.970 9.120 2.563 1.00 95.06 163 GLU A N 1
ATOM 1288 C CA . GLU A 1 163 ? 5.118 9.055 1.383 1.00 95.06 163 GLU A CA 1
ATOM 1289 C C . GLU A 1 163 ? 3.699 9.518 1.719 1.00 95.06 163 GLU A C 1
ATOM 1291 O O . GLU A 1 163 ? 3.197 9.271 2.821 1.00 95.06 163 GLU A O 1
ATOM 1296 N N . GLU A 1 164 ? 3.047 10.181 0.771 1.00 96.19 164 GLU A N 1
ATOM 1297 C CA . GLU A 1 164 ? 1.662 10.629 0.882 1.00 96.19 164 GLU A CA 1
ATOM 1298 C C . GLU A 1 164 ? 0.962 10.497 -0.470 1.00 96.19 164 GLU A C 1
ATOM 1300 O O . GLU A 1 164 ? 1.551 10.759 -1.519 1.00 96.19 164 GLU A O 1
ATOM 1305 N N . GLY A 1 165 ? -0.315 10.131 -0.440 1.00 97.56 165 GLY A N 1
ATOM 1306 C CA . GLY A 1 165 ? -1.148 10.106 -1.629 1.00 97.56 165 GLY A CA 1
ATOM 1307 C C . GLY A 1 165 ? -2.591 9.749 -1.312 1.00 97.56 165 GLY A C 1
ATOM 1308 O O . GLY A 1 165 ? -3.056 9.877 -0.178 1.00 97.56 165 GLY A O 1
ATOM 1309 N N . VAL A 1 166 ? -3.316 9.300 -2.333 1.00 98.19 166 VAL A N 1
ATOM 1310 C CA . VAL A 1 166 ? -4.718 8.899 -2.208 1.00 98.19 166 VAL A CA 1
ATOM 1311 C C . VAL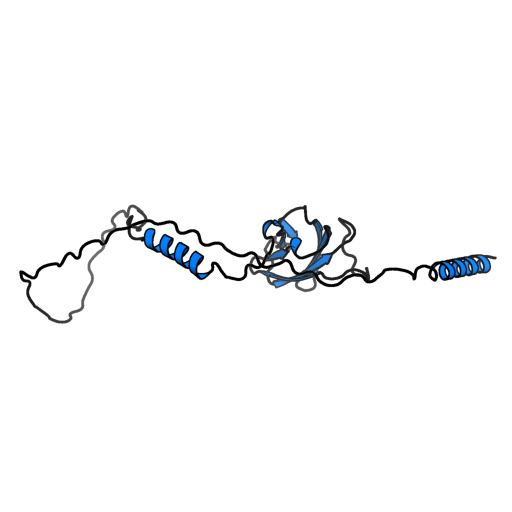 A 1 166 ? -4.942 7.499 -2.756 1.00 98.19 166 VAL A C 1
ATOM 1313 O O . VAL A 1 166 ? -4.239 7.064 -3.665 1.00 98.19 166 VAL A O 1
ATOM 1316 N N . THR A 1 167 ? -5.924 6.789 -2.209 1.00 98.44 167 THR A N 1
ATOM 1317 C CA . THR A 1 167 ? -6.316 5.479 -2.740 1.00 98.44 167 THR A CA 1
ATOM 1318 C C . THR A 1 167 ? -6.910 5.581 -4.146 1.00 98.44 167 THR A C 1
ATOM 1320 O O . THR A 1 167 ? -7.656 6.518 -4.455 1.00 98.44 167 THR A O 1
ATOM 1323 N N . TYR A 1 168 ? -6.625 4.577 -4.976 1.00 98.50 168 TYR A N 1
ATOM 1324 C CA . TYR A 1 168 ? -7.195 4.396 -6.311 1.00 98.50 168 TYR A CA 1
ATOM 1325 C C . TYR A 1 168 ? -8.708 4.127 -6.265 1.00 98.50 168 TYR A C 1
ATOM 1327 O O . TYR A 1 168 ? -9.307 3.964 -5.202 1.00 98.50 168 TYR A O 1
ATOM 1335 N N . SER A 1 169 ? -9.348 4.069 -7.436 1.00 97.44 169 SER A N 1
ATOM 1336 C CA . SER A 1 169 ? -10.795 3.835 -7.579 1.00 97.44 169 SER A CA 1
ATOM 1337 C C . SER A 1 169 ? -11.280 2.516 -6.965 1.00 97.44 169 SER A C 1
ATOM 1339 O O . SER A 1 169 ? -12.431 2.428 -6.542 1.00 97.44 169 SER A O 1
ATOM 1341 N N . ASP A 1 170 ? -10.405 1.518 -6.872 1.00 97.44 170 ASP A N 1
ATOM 1342 C CA . ASP A 1 170 ? -10.646 0.224 -6.231 1.00 97.44 170 ASP A CA 1
ATOM 1343 C C . ASP A 1 170 ? -10.336 0.220 -4.720 1.00 97.44 170 ASP A C 1
ATOM 1345 O O . ASP A 1 170 ? -10.416 -0.823 -4.078 1.00 97.44 170 ASP A O 1
ATOM 1349 N N . GLY A 1 171 ? -9.991 1.374 -4.139 1.00 97.75 171 GLY A N 1
ATOM 1350 C CA . GLY A 1 171 ? -9.645 1.542 -2.727 1.00 97.75 171 GLY A CA 1
ATOM 1351 C C . GLY A 1 171 ? -8.271 1.009 -2.328 1.00 97.75 171 GLY A C 1
ATOM 1352 O O . GLY A 1 171 ? -7.995 0.898 -1.129 1.00 97.75 171 GLY A O 1
ATOM 1353 N N . THR A 1 172 ? -7.411 0.698 -3.298 1.00 98.38 172 THR A N 1
ATOM 1354 C CA . THR A 1 172 ? -6.030 0.286 -3.039 1.00 98.38 172 THR A CA 1
ATOM 1355 C C . THR A 1 172 ? -5.088 1.483 -2.941 1.00 98.38 172 THR A C 1
ATOM 1357 O O . THR A 1 172 ? -5.301 2.532 -3.548 1.00 98.38 172 THR A O 1
ATOM 1360 N N . TYR A 1 173 ? -4.007 1.321 -2.186 1.00 98.31 173 TYR A N 1
ATOM 1361 C CA . TYR A 1 173 ? -2.829 2.179 -2.230 1.00 98.31 173 TYR A CA 1
ATOM 1362 C C . TYR A 1 173 ? -1.586 1.293 -2.322 1.00 98.31 173 TYR A C 1
ATOM 1364 O O . TYR A 1 173 ? -1.485 0.292 -1.607 1.00 98.31 173 TYR A O 1
ATOM 1372 N N . LEU A 1 174 ? -0.661 1.628 -3.220 1.00 97.62 174 LEU A N 1
ATOM 1373 C CA . LEU A 1 174 ? 0.547 0.839 -3.460 1.00 97.62 174 LEU A CA 1
ATOM 1374 C C . LEU A 1 174 ? 1.728 1.511 -2.776 1.00 97.62 174 LEU A C 1
ATOM 1376 O O . LEU A 1 174 ? 2.047 2.647 -3.095 1.00 97.62 174 LEU A O 1
ATOM 1380 N N . PHE A 1 175 ? 2.383 0.786 -1.878 1.00 97.00 175 PHE A N 1
ATOM 1381 C CA . PHE A 1 175 ? 3.590 1.239 -1.203 1.00 97.00 175 PHE A CA 1
ATOM 1382 C C . PHE A 1 175 ? 4.775 0.365 -1.616 1.00 97.00 175 PHE A C 1
ATOM 1384 O O . PHE A 1 175 ? 4.658 -0.866 -1.644 1.00 97.00 175 PHE A O 1
ATOM 1391 N N . PHE A 1 176 ? 5.920 0.982 -1.911 1.00 96.31 176 PHE A N 1
ATOM 1392 C CA . PHE A 1 176 ? 7.140 0.290 -2.330 1.00 96.31 176 PHE A CA 1
ATOM 1393 C C . PHE A 1 176 ? 8.254 0.507 -1.297 1.00 96.31 176 PHE A C 1
ATOM 1395 O O . PHE A 1 176 ? 9.028 1.457 -1.397 1.00 96.31 176 PHE A O 1
ATOM 1402 N N . PRO A 1 177 ? 8.394 -0.393 -0.303 1.00 94.88 177 PRO A N 1
ATOM 1403 C CA . PRO A 1 177 ? 9.421 -0.280 0.729 1.00 94.88 177 PRO A CA 1
ATOM 1404 C C . PRO A 1 177 ? 10.848 -0.154 0.191 1.00 94.88 177 PRO A C 1
ATOM 1406 O O . PRO A 1 177 ? 11.694 0.399 0.881 1.00 94.88 177 PRO A O 1
ATOM 1409 N N . SER A 1 178 ? 11.129 -0.658 -1.015 1.00 93.62 178 SER A N 1
ATOM 1410 C CA . SER A 1 178 ? 12.450 -0.588 -1.642 1.00 93.62 178 SER A CA 1
ATOM 1411 C C . SER A 1 178 ? 12.933 0.836 -1.902 1.00 93.62 178 SER A C 1
ATOM 1413 O O . SER A 1 178 ? 14.138 1.055 -1.984 1.00 93.62 178 SER A O 1
ATOM 1415 N N . GLU A 1 179 ? 12.012 1.792 -2.036 1.00 93.88 179 GLU A N 1
ATOM 1416 C CA . GLU A 1 179 ? 12.338 3.208 -2.247 1.00 93.88 179 GLU A CA 1
ATOM 1417 C C . GLU A 1 179 ? 12.732 3.914 -0.943 1.00 93.88 179 GLU A C 1
ATOM 1419 O O . GLU A 1 179 ? 13.248 5.030 -0.960 1.00 93.88 179 GLU A O 1
ATOM 1424 N N . HIS A 1 180 ? 12.543 3.245 0.198 1.00 92.44 180 HIS A N 1
ATOM 1425 C CA . HIS A 1 180 ? 12.702 3.824 1.523 1.00 92.44 180 HIS A CA 1
ATOM 1426 C C . HIS A 1 180 ? 13.657 2.993 2.385 1.00 92.44 180 HIS A C 1
ATOM 1428 O O . HIS A 1 180 ? 13.724 1.766 2.326 1.00 92.44 180 HIS A O 1
ATOM 1434 N N . SER A 1 181 ? 14.409 3.656 3.261 1.00 89.31 181 SER A N 1
ATOM 1435 C CA . SER A 1 181 ? 15.265 2.943 4.213 1.00 89.31 181 SER A CA 1
ATOM 1436 C C . SER A 1 181 ? 14.456 2.438 5.412 1.00 89.31 181 SER A C 1
ATOM 1438 O O . SER A 1 181 ? 13.640 3.167 5.974 1.00 89.31 181 SER A O 1
ATOM 1440 N N . GLY A 1 182 ? 14.766 1.237 5.901 1.00 88.75 182 GLY A N 1
ATOM 1441 C CA . GLY A 1 182 ? 14.178 0.670 7.119 1.00 88.75 182 GLY A CA 1
ATOM 1442 C C . GLY A 1 182 ? 13.163 -0.444 6.871 1.00 88.75 182 GLY A C 1
ATOM 1443 O O . GLY A 1 182 ? 12.849 -0.790 5.736 1.00 88.75 182 GLY A O 1
ATOM 1444 N N . ASN A 1 183 ? 12.692 -1.029 7.975 1.00 92.06 183 ASN A N 1
ATOM 1445 C CA . ASN A 1 183 ? 11.889 -2.252 7.956 1.00 92.06 183 ASN A CA 1
ATOM 1446 C C . ASN A 1 183 ? 10.508 -2.107 8.588 1.00 92.06 183 ASN A C 1
ATOM 1448 O O . ASN A 1 183 ? 9.705 -3.021 8.437 1.00 92.06 183 ASN A O 1
ATOM 1452 N N . ASN A 1 184 ? 10.225 -1.012 9.292 1.00 91.88 184 ASN A N 1
ATOM 1453 C CA . ASN A 1 184 ? 8.968 -0.831 10.008 1.00 91.88 184 ASN A CA 1
ATOM 1454 C C . ASN A 1 184 ? 8.296 0.464 9.555 1.00 91.88 184 ASN A C 1
ATOM 1456 O O . ASN A 1 184 ? 8.926 1.526 9.515 1.00 91.88 184 ASN A O 1
ATOM 1460 N N . PHE A 1 185 ? 7.005 0.364 9.260 1.00 92.44 185 PHE A N 1
ATOM 1461 C CA . PHE A 1 185 ? 6.205 1.447 8.712 1.00 92.44 185 PHE A CA 1
ATOM 1462 C C . PHE A 1 185 ? 4.853 1.541 9.417 1.00 92.44 185 PHE A C 1
ATOM 1464 O O . PHE A 1 185 ? 4.365 0.581 10.021 1.00 92.44 185 PHE A O 1
ATOM 1471 N N . SER A 1 186 ? 4.241 2.716 9.329 1.00 93.12 186 SER A N 1
ATOM 1472 C CA . SER A 1 186 ? 2.864 2.946 9.745 1.00 93.12 186 SER A CA 1
ATOM 1473 C C . SER A 1 186 ? 2.137 3.726 8.663 1.00 93.12 186 SER A C 1
ATOM 1475 O O . SER A 1 186 ? 2.644 4.746 8.208 1.00 93.12 186 SER A O 1
ATOM 1477 N N . ALA A 1 187 ? 0.944 3.279 8.284 1.00 94.31 187 ALA A N 1
ATOM 1478 C CA . ALA A 1 187 ? 0.042 4.036 7.428 1.00 94.31 187 ALA A CA 1
ATOM 1479 C C . ALA A 1 187 ? -1.052 4.678 8.277 1.00 94.31 187 ALA A C 1
ATOM 1481 O O . ALA A 1 187 ? -1.687 4.000 9.087 1.00 94.31 187 ALA A O 1
ATOM 1482 N N . VAL A 1 188 ? -1.274 5.971 8.075 1.00 94.44 188 VAL A N 1
ATOM 1483 C CA . VAL A 1 188 ? -2.446 6.694 8.566 1.00 94.44 188 VAL A CA 1
ATOM 1484 C C . VAL A 1 188 ? -3.347 6.948 7.370 1.00 94.44 188 VAL A C 1
ATOM 1486 O O . VAL A 1 188 ? -2.975 7.668 6.444 1.00 94.44 188 VAL A O 1
ATOM 1489 N N . VAL A 1 189 ? -4.525 6.339 7.388 1.00 96.31 189 VAL A N 1
ATOM 1490 C CA . VAL A 1 189 ? -5.535 6.479 6.343 1.00 96.31 189 VAL A CA 1
ATOM 1491 C C . VAL A 1 189 ? -6.658 7.353 6.867 1.00 96.31 189 VAL A C 1
ATOM 1493 O O . VAL A 1 189 ? -7.167 7.096 7.955 1.00 96.31 189 VAL A O 1
ATOM 1496 N N . SER A 1 190 ? -7.064 8.368 6.110 1.00 95.50 190 SER A N 1
ATOM 1497 C CA . SER A 1 190 ? -8.102 9.309 6.524 1.00 95.50 190 SER A CA 1
ATOM 1498 C C . SER A 1 190 ? -9.098 9.626 5.416 1.00 95.50 190 SER A C 1
ATOM 1500 O O . SER A 1 190 ? -8.742 9.799 4.248 1.00 95.50 190 SER A O 1
ATOM 1502 N N . LYS A 1 191 ? -10.378 9.710 5.786 1.00 95.56 191 LYS A N 1
ATOM 1503 C CA . LYS A 1 191 ? -11.464 10.125 4.895 1.00 95.56 191 LYS A CA 1
ATOM 1504 C C . LYS A 1 191 ? -12.619 10.699 5.710 1.00 95.56 191 LYS A C 1
ATOM 1506 O O . LYS A 1 191 ? -12.996 10.135 6.735 1.00 95.56 191 LYS A O 1
ATOM 1511 N N . ASN A 1 192 ? -13.190 11.818 5.261 1.00 93.88 192 ASN A N 1
ATOM 1512 C CA . ASN A 1 192 ? -14.337 12.480 5.904 1.00 93.88 192 ASN A CA 1
ATOM 1513 C C . ASN A 1 192 ? -14.137 12.738 7.415 1.00 93.88 192 ASN A C 1
ATOM 1515 O O . ASN A 1 192 ? -15.033 12.484 8.217 1.00 93.88 192 ASN A O 1
ATOM 1519 N N . GLY A 1 193 ? -12.939 13.179 7.818 1.00 89.88 193 GLY A N 1
ATOM 1520 C CA . GLY A 1 193 ? -12.610 13.478 9.219 1.00 89.88 193 GLY A CA 1
ATOM 1521 C C . GLY A 1 193 ? -12.403 12.259 10.128 1.00 89.88 193 GLY A C 1
ATOM 1522 O O . GLY A 1 193 ? -12.145 12.432 11.316 1.00 89.88 193 GLY A O 1
ATOM 1523 N N . LYS A 1 194 ? -12.488 11.032 9.598 1.00 92.38 194 LYS A N 1
ATOM 1524 C CA . LYS A 1 194 ? -12.140 9.796 10.314 1.00 92.38 194 LYS A CA 1
ATOM 1525 C C . LYS A 1 194 ? -10.765 9.314 9.873 1.00 92.38 194 LYS A C 1
ATOM 1527 O O . LYS A 1 194 ? -10.454 9.400 8.686 1.00 92.38 194 LYS A O 1
ATOM 1532 N N . SER A 1 195 ? -9.997 8.762 10.810 1.00 92.31 195 SER A N 1
ATOM 1533 C CA . SER A 1 195 ? -8.659 8.234 10.547 1.00 92.31 195 SER A CA 1
ATOM 1534 C C . SER A 1 195 ? -8.458 6.867 11.187 1.00 92.31 195 SER A C 1
ATOM 1536 O O . SER A 1 195 ? -8.930 6.622 12.296 1.00 92.31 195 SER A O 1
ATOM 1538 N N . GLN A 1 196 ? -7.725 6.001 10.496 1.00 93.31 196 GLN A N 1
ATOM 1539 C CA . GLN A 1 196 ? -7.268 4.708 10.987 1.00 93.31 196 GLN A CA 1
ATOM 1540 C C . GLN A 1 196 ? -5.759 4.599 10.810 1.00 93.31 196 GLN A C 1
ATOM 1542 O O . GLN A 1 196 ? -5.200 5.104 9.838 1.00 93.31 196 GLN A O 1
ATOM 1547 N N . THR A 1 197 ? -5.110 3.920 11.749 1.00 92.44 197 THR A N 1
ATOM 1548 C CA . THR A 1 197 ? -3.665 3.697 11.724 1.00 92.44 197 THR A CA 1
ATOM 1549 C C . THR A 1 197 ? -3.391 2.207 11.708 1.00 92.44 197 THR A C 1
ATOM 1551 O O . THR A 1 197 ? -3.893 1.484 12.569 1.00 92.44 197 THR A O 1
ATOM 1554 N N . VAL A 1 198 ? -2.544 1.765 10.784 1.00 93.00 198 VAL A N 1
ATOM 1555 C CA . VAL A 1 198 ? -2.043 0.390 10.724 1.00 93.00 198 VAL A CA 1
ATOM 1556 C C . VAL A 1 198 ? -0.521 0.396 10.695 1.00 93.00 198 VAL A C 1
ATOM 1558 O O . VAL A 1 198 ? 0.090 1.212 10.007 1.00 93.00 198 VAL A O 1
ATOM 1561 N N . SER A 1 199 ? 0.099 -0.511 11.443 1.00 92.38 199 SER A N 1
ATOM 1562 C CA . SER A 1 199 ? 1.548 -0.714 11.434 1.00 92.38 199 SER A CA 1
ATOM 1563 C C . SER A 1 199 ? 1.883 -2.007 10.707 1.00 92.38 199 SER A C 1
ATOM 1565 O O . SER A 1 199 ? 1.161 -2.996 10.823 1.00 92.38 199 SER A O 1
ATOM 1567 N N . PHE A 1 200 ? 2.980 -2.002 9.960 1.00 93.62 200 PHE A N 1
ATOM 1568 C CA . PHE A 1 200 ? 3.426 -3.153 9.185 1.00 93.62 200 PHE A CA 1
ATOM 1569 C C . PHE A 1 200 ? 4.935 -3.126 8.971 1.00 93.62 200 PHE A C 1
ATOM 1571 O O . PHE A 1 200 ? 5.610 -2.132 9.243 1.00 93.62 200 PHE A O 1
ATOM 1578 N N . THR A 1 201 ? 5.479 -4.241 8.495 1.00 94.25 201 THR A N 1
ATOM 1579 C CA . THR A 1 201 ? 6.915 -4.399 8.267 1.00 94.25 201 THR A CA 1
ATOM 1580 C C . THR A 1 201 ? 7.213 -4.712 6.806 1.00 94.25 201 THR A C 1
ATOM 1582 O O . THR A 1 201 ? 6.383 -5.278 6.095 1.00 94.25 201 THR A O 1
ATOM 1585 N N . ARG A 1 202 ? 8.426 -4.377 6.356 1.00 94.06 202 ARG A N 1
ATOM 1586 C CA . ARG A 1 202 ? 8.906 -4.606 4.983 1.00 94.06 202 ARG A CA 1
ATOM 1587 C C . ARG A 1 202 ? 8.815 -6.067 4.552 1.00 94.06 202 ARG A C 1
ATOM 1589 O O . ARG A 1 202 ? 8.557 -6.337 3.386 1.00 94.06 202 ARG A O 1
ATOM 1596 N N . ASN A 1 203 ? 9.027 -6.991 5.485 1.00 93.75 203 ASN A N 1
ATOM 1597 C CA . ASN A 1 203 ? 9.013 -8.436 5.243 1.00 93.75 203 ASN A CA 1
ATOM 1598 C C . ASN A 1 203 ? 7.705 -9.099 5.704 1.00 93.75 203 ASN A C 1
ATOM 1600 O O . ASN A 1 203 ? 7.633 -10.322 5.772 1.00 93.75 203 ASN A O 1
ATOM 1604 N N . GLY A 1 204 ? 6.697 -8.299 6.062 1.00 93.06 204 GLY A N 1
ATOM 1605 C CA . GLY A 1 204 ? 5.402 -8.775 6.529 1.00 93.06 204 GLY A CA 1
ATOM 1606 C C . GLY A 1 204 ? 4.424 -9.073 5.392 1.00 93.06 204 GLY A C 1
ATOM 1607 O O . GLY A 1 204 ? 4.804 -9.397 4.265 1.00 93.06 204 GLY A O 1
ATOM 1608 N N . ALA A 1 205 ? 3.134 -8.952 5.706 1.00 95.06 205 ALA A N 1
ATOM 1609 C CA . ALA A 1 205 ? 2.063 -9.153 4.741 1.00 95.06 205 ALA A CA 1
ATOM 1610 C C . ALA A 1 205 ? 2.165 -8.160 3.570 1.00 95.06 205 ALA A C 1
ATOM 1612 O O . ALA A 1 205 ? 2.331 -6.957 3.764 1.00 95.06 205 ALA A O 1
ATOM 1613 N N . ARG A 1 206 ? 2.009 -8.673 2.344 1.00 96.19 206 ARG A N 1
ATOM 1614 C CA . ARG A 1 206 ? 1.966 -7.863 1.111 1.00 96.19 206 ARG A CA 1
ATOM 1615 C C . ARG A 1 206 ? 0.594 -7.259 0.841 1.00 96.19 206 ARG A C 1
ATOM 1617 O O . ARG A 1 206 ? 0.463 -6.424 -0.043 1.00 96.19 206 ARG A O 1
ATOM 1624 N N . ASN A 1 207 ? -0.416 -7.684 1.590 1.00 97.25 207 ASN A N 1
ATOM 1625 C CA . ASN A 1 207 ? -1.769 -7.167 1.531 1.00 97.25 207 ASN A CA 1
ATOM 1626 C C . ASN A 1 207 ? -2.205 -6.804 2.954 1.00 97.25 207 ASN A C 1
ATOM 1628 O O . ASN A 1 207 ? -2.199 -7.660 3.840 1.00 97.25 207 ASN A O 1
ATOM 1632 N N . ILE A 1 208 ? -2.517 -5.530 3.167 1.00 96.94 208 ILE A N 1
ATOM 1633 C CA . ILE A 1 208 ? -2.881 -4.960 4.461 1.00 96.94 208 ILE A CA 1
ATOM 1634 C C . ILE A 1 208 ? -4.283 -4.392 4.343 1.00 96.94 208 ILE A C 1
ATOM 1636 O O . ILE A 1 208 ? -4.531 -3.550 3.488 1.00 96.94 208 ILE A O 1
ATOM 1640 N N . GLU A 1 209 ? -5.187 -4.807 5.221 1.00 96.44 209 GLU A N 1
ATOM 1641 C CA . GLU A 1 209 ? -6.533 -4.242 5.274 1.00 96.44 209 GLU A CA 1
ATOM 1642 C C . GLU A 1 209 ? -6.640 -3.154 6.343 1.00 96.44 209 GLU A C 1
ATOM 1644 O O . GLU A 1 209 ? -6.161 -3.316 7.467 1.00 96.44 209 GLU A O 1
ATOM 1649 N N . VAL A 1 210 ? -7.306 -2.056 5.993 1.00 95.25 210 VAL A N 1
ATOM 1650 C CA . VAL A 1 210 ? -7.616 -0.936 6.886 1.00 95.25 210 VAL A CA 1
ATOM 1651 C C . VAL A 1 210 ? -9.116 -0.677 6.799 1.00 95.25 210 VAL A C 1
ATOM 1653 O O . VAL A 1 210 ? -9.614 -0.386 5.713 1.00 95.25 210 VAL A O 1
ATOM 1656 N N . SER A 1 211 ? -9.844 -0.803 7.911 1.00 90.25 211 SER A N 1
ATOM 1657 C CA . SER A 1 211 ? -11.299 -0.572 7.981 1.00 90.25 211 SER A CA 1
ATOM 1658 C C . SER A 1 211 ? -11.709 0.156 9.246 1.00 90.25 211 SER A C 1
ATOM 1660 O O . SER A 1 211 ? -11.146 -0.225 10.296 1.00 90.25 211 SER A O 1
#

Sequence (211 aa):
MFYKLVFNLILIIIFFFSSFCSSMQKTNEDELPPSAEIEKEEGASGISDGESINPKKSSEKKGYKSDEDSESSTSSGEYSPNNSSSGLKAGYADDNKQFNYFINFLEKYKFAKHLPLNVSERIIINVKDSSKKFLANANVKIYKTKTPNLKFISNDSQSHIIEEGVTYSDGTYLFFPSEHSGNNFSAVVSKNGKSQTVSFTRNGARNIEVS

pLDDT: mean 70.27, std 24.15, range [30.38, 98.5]

Secondary structure (DSSP, 8-state):
-HHHHHHHHHHHHHHHTTS------------PPPPPP-------------------------------------------------S--TTSS-HHHHHHHHHHHHHHHTTS------GGG-EEEEEB-TTS-B-TT-EEEEEE-SSTT----TT-TT--EEEEEE--TTSEEEE-GGGSSSSEEEEEEEETTEEEEEEEETTS-SEEEE-

Foldseek 3Di:
DVVVVVVVVVVVVVVVVPPPDDDDDDDDDDDDDDDDDDDDDDDDDDDDDDDDDDDDDDDDDDDDDDDDDDDDDDDDDDDDPPPPPPPDDPPPPPVVVVVVVVVVVCVVCVPPDDDPQPCVLKAKEFEADPVRAADWFWKKWKWDDPDAPDFDDVPPPPTDTPDIDTAHPRNIDIDRCVVDDDFKMKMWTGDPHDIDIDIDTSPGDSYHYDD

Radius of gyration: 36.33 Å; chains: 1; bounding box: 79×46×122 Å